Protein AF-A0A5N6UJW1-F1 (afdb_monomer)

Sequence (248 aa):
MRRRPVVTPRVLNNLAQAPDLLSFIEALPYCGYSFTNGPWRHALVAFGTDPRQGPEYRMYQTYEFPYTYDPIIAEPSFTSLPTIDMSFLRVVRTNHGNNSHIFDGNLLFTDDNVWQYCDISDGQLHRIWYTTTVRHSFCPQNGFFYNGTNAKLWEIMADKVMTIRDGEEPAADDYECLLGIPDNYKCGSRGKDRKRYGQGFGQTYTRKQAFMRSLILKKGKIPMKYIYPPFLIEILVNHSIVPDPFLK

Foldseek 3Di:
DVVQQKAALLLVCLVVVDPDPVVSVVCLLVAAFAWCDFFRHRIGGGPPDDLQQFCVSQQQGKDFDPDQPPPPPPPPPPPDDDDPPPLLCQQEDQDSHSLQQAAQLQHHYNPGRMHGNNSDNHPLLCLLSVDPPWAGHQDRHNGTWAQLSCLLNVLVVVVSSVCSNVSHHDDPVLNQQSSQQDRHDDPPDPDDPPDRGSDDPPDDHDPSSVVSNVSSNVSNPDRSPPPDDDIDTDSPDPPPVPPDPPDD

Structure (mmCIF, N/CA/C/O backbone):
data_AF-A0A5N6UJW1-F1
#
_entry.id   AF-A0A5N6UJW1-F1
#
loop_
_atom_site.group_PDB
_atom_site.id
_atom_site.type_symbol
_atom_site.label_atom_id
_atom_site.label_alt_id
_atom_site.label_comp_id
_atom_site.label_asym_id
_atom_site.label_entity_id
_atom_site.label_seq_id
_atom_site.pdbx_PDB_ins_code
_atom_site.Cartn_x
_atom_site.Cartn_y
_atom_site.Cartn_z
_atom_site.occupancy
_atom_site.B_iso_or_equiv
_atom_site.auth_seq_id
_atom_site.auth_comp_id
_atom_site.auth_asym_id
_atom_site.auth_atom_id
_atom_site.pdbx_PDB_model_num
ATOM 1 N N . MET A 1 1 ? 9.584 -8.933 -15.763 1.00 83.25 1 MET A N 1
ATOM 2 C CA . MET A 1 1 ? 8.537 -7.882 -15.750 1.00 83.25 1 MET A CA 1
ATOM 3 C C . MET A 1 1 ? 7.355 -8.098 -16.712 1.00 83.25 1 MET A C 1
ATOM 5 O O . MET A 1 1 ? 6.362 -7.408 -16.567 1.00 83.25 1 MET A O 1
ATOM 9 N N . ARG A 1 2 ? 7.355 -9.081 -17.637 1.00 85.50 2 ARG A N 1
ATOM 10 C CA . ARG A 1 2 ? 6.193 -9.310 -18.537 1.00 85.50 2 ARG A CA 1
ATOM 11 C C . ARG A 1 2 ? 4.888 -9.715 -17.826 1.00 85.50 2 ARG A C 1
ATOM 13 O O . ARG A 1 2 ? 3.820 -9.307 -18.250 1.00 85.50 2 ARG A O 1
ATOM 20 N N . ARG A 1 3 ? 4.970 -10.520 -16.756 1.00 88.56 3 ARG A N 1
ATOM 21 C CA . ARG A 1 3 ? 3.796 -10.977 -15.976 1.00 88.56 3 ARG A CA 1
ATOM 22 C C . ARG A 1 3 ? 3.285 -9.939 -14.967 1.00 88.56 3 ARG A C 1
ATOM 24 O O . ARG A 1 3 ? 2.122 -9.972 -14.593 1.00 88.56 3 ARG A O 1
ATOM 31 N N . ARG A 1 4 ? 4.175 -9.059 -14.508 1.00 93.00 4 ARG A N 1
ATOM 32 C CA . ARG A 1 4 ? 3.926 -8.009 -13.517 1.00 93.00 4 ARG A CA 1
ATOM 33 C C . ARG A 1 4 ? 4.739 -6.783 -13.945 1.00 93.00 4 ARG A C 1
ATOM 35 O O . ARG A 1 4 ? 5.948 -6.765 -13.693 1.00 93.00 4 ARG A O 1
ATOM 42 N N . PRO A 1 5 ? 4.122 -5.832 -14.667 1.00 95.12 5 PRO A N 1
ATOM 43 C CA . PRO A 1 5 ? 4.840 -4.725 -15.293 1.00 95.12 5 PRO A CA 1
ATOM 44 C C . PRO A 1 5 ? 5.231 -3.627 -14.303 1.00 95.12 5 PRO A C 1
ATOM 46 O O . PRO A 1 5 ? 6.095 -2.821 -14.623 1.00 95.12 5 PRO A O 1
ATOM 49 N N . VAL A 1 6 ? 4.639 -3.609 -13.105 1.00 96.50 6 VAL A N 1
ATOM 50 C CA . VAL A 1 6 ? 5.001 -2.688 -12.024 1.00 96.50 6 VAL A CA 1
ATOM 51 C C . VAL A 1 6 ? 5.296 -3.488 -10.762 1.00 96.50 6 VAL A C 1
ATOM 53 O O . VAL A 1 6 ? 4.426 -4.186 -10.233 1.00 96.50 6 VAL A O 1
ATOM 56 N N . VAL A 1 7 ? 6.535 -3.426 -10.289 1.00 94.19 7 VAL A N 1
ATOM 57 C CA . VAL A 1 7 ? 7.035 -4.327 -9.245 1.00 94.19 7 VAL A CA 1
ATOM 58 C C . VAL A 1 7 ? 8.110 -3.653 -8.396 1.00 94.19 7 VAL A C 1
ATOM 60 O O . VAL A 1 7 ? 8.950 -2.935 -8.928 1.00 94.19 7 VAL A O 1
ATOM 63 N N . THR A 1 8 ? 8.103 -3.860 -7.081 1.00 91.81 8 THR A N 1
ATOM 64 C CA . THR A 1 8 ? 9.179 -3.359 -6.211 1.00 91.81 8 THR A CA 1
ATOM 65 C C . THR A 1 8 ? 10.454 -4.201 -6.357 1.00 91.81 8 THR A C 1
ATOM 67 O O . THR A 1 8 ? 10.374 -5.404 -6.638 1.00 91.81 8 THR A O 1
ATOM 70 N N . PRO A 1 9 ? 11.647 -3.616 -6.137 1.00 87.75 9 PRO A N 1
ATOM 71 C CA . PRO A 1 9 ? 12.908 -4.358 -6.146 1.00 87.75 9 PRO A CA 1
ATOM 72 C C . PRO A 1 9 ? 12.898 -5.572 -5.211 1.00 87.75 9 PRO A C 1
ATOM 74 O O . PRO A 1 9 ? 13.384 -6.631 -5.597 1.00 87.75 9 PRO A O 1
ATOM 77 N N . ARG A 1 10 ? 12.254 -5.469 -4.038 1.00 86.00 10 ARG A N 1
ATOM 78 C CA . ARG A 1 10 ? 12.086 -6.587 -3.094 1.00 86.00 10 ARG A CA 1
ATOM 79 C C . ARG A 1 10 ? 11.397 -7.798 -3.726 1.00 86.00 10 ARG A C 1
ATOM 81 O O . ARG A 1 10 ? 11.877 -8.921 -3.602 1.00 86.00 10 ARG A O 1
ATOM 88 N N . VAL A 1 11 ? 10.288 -7.586 -4.435 1.00 89.06 11 VAL A N 1
ATOM 89 C CA . VAL A 1 11 ? 9.562 -8.671 -5.117 1.00 89.06 11 VAL A CA 1
ATOM 90 C C . VAL A 1 11 ? 10.425 -9.275 -6.224 1.00 89.06 11 VAL A C 1
ATOM 92 O O . VAL A 1 11 ? 10.479 -10.492 -6.372 1.00 89.06 11 VAL A O 1
ATOM 95 N N . LEU A 1 12 ? 11.124 -8.440 -6.996 1.00 87.75 12 LEU A N 1
ATOM 96 C CA . LEU A 1 12 ? 12.028 -8.916 -8.042 1.00 87.75 12 LEU A CA 1
ATOM 97 C C . LEU A 1 12 ? 13.183 -9.748 -7.474 1.00 87.75 12 LEU A C 1
ATOM 99 O O . LEU A 1 12 ? 13.481 -10.791 -8.046 1.00 87.75 12 LEU A O 1
ATOM 103 N N . ASN A 1 13 ? 13.777 -9.340 -6.352 1.00 84.56 13 ASN A N 1
ATOM 104 C CA . ASN A 1 13 ? 14.848 -10.083 -5.693 1.00 84.56 13 ASN A CA 1
ATOM 105 C C . ASN A 1 13 ? 14.355 -11.458 -5.212 1.00 84.56 13 ASN A C 1
ATOM 107 O O . ASN A 1 13 ? 14.957 -12.483 -5.526 1.00 84.56 13 ASN A O 1
ATOM 111 N N . ASN A 1 14 ? 13.189 -11.485 -4.558 1.00 84.25 14 ASN A N 1
ATOM 112 C CA . ASN A 1 14 ? 12.536 -12.713 -4.099 1.00 84.25 14 ASN A CA 1
ATOM 113 C C . ASN A 1 14 ? 12.225 -13.695 -5.245 1.00 84.25 14 ASN A C 1
ATOM 115 O O . ASN A 1 14 ? 12.295 -14.910 -5.066 1.00 84.25 14 ASN A O 1
ATOM 119 N N . LEU A 1 15 ? 11.884 -13.181 -6.432 1.00 83.50 15 LEU A N 1
ATOM 120 C CA . LEU A 1 15 ? 11.595 -13.997 -7.615 1.00 83.50 15 LEU A CA 1
ATOM 121 C C . LEU A 1 15 ? 12.852 -14.436 -8.370 1.00 83.50 15 LEU A C 1
ATOM 123 O O . LEU A 1 15 ? 12.880 -15.544 -8.903 1.00 83.50 15 LEU A O 1
ATOM 127 N N . ALA A 1 16 ? 13.850 -13.560 -8.474 1.00 80.69 16 ALA A N 1
ATOM 128 C CA . ALA A 1 16 ? 15.075 -13.816 -9.222 1.00 80.69 16 ALA A CA 1
ATOM 129 C C . ALA A 1 16 ? 16.050 -14.713 -8.454 1.00 80.69 16 ALA A C 1
ATOM 131 O O . ALA A 1 16 ? 16.868 -15.365 -9.097 1.00 80.69 16 ALA A O 1
ATOM 132 N N . GLN A 1 17 ? 15.960 -14.738 -7.114 1.00 75.19 17 GLN A N 1
ATOM 133 C CA . GLN A 1 17 ? 16.935 -15.392 -6.231 1.00 75.19 17 GLN A CA 1
ATOM 134 C C . GLN A 1 17 ? 18.363 -15.019 -6.646 1.00 75.19 17 GLN A C 1
ATOM 136 O O . GLN A 1 17 ? 19.217 -15.880 -6.857 1.00 75.19 17 GLN A O 1
ATOM 141 N N . ALA A 1 18 ? 18.579 -13.717 -6.868 1.00 70.12 18 ALA A N 1
ATOM 142 C CA . ALA A 1 18 ? 19.838 -13.228 -7.397 1.00 70.12 18 ALA A CA 1
ATOM 143 C C . ALA A 1 18 ? 20.981 -13.605 -6.437 1.00 70.12 18 ALA A C 1
ATOM 145 O O . ALA A 1 18 ? 20.834 -13.440 -5.226 1.00 70.12 18 ALA A O 1
ATOM 146 N N . PRO A 1 19 ? 22.114 -14.111 -6.956 1.00 71.25 19 PRO A N 1
ATOM 147 C CA . PRO A 1 19 ? 23.223 -14.561 -6.118 1.00 71.25 19 PRO A CA 1
ATOM 148 C C . PRO A 1 19 ? 23.916 -13.400 -5.395 1.00 71.25 19 PRO A C 1
ATOM 150 O O . PRO A 1 19 ? 24.531 -13.610 -4.354 1.00 71.25 19 PRO A O 1
ATOM 153 N N . ASP A 1 20 ? 23.816 -12.190 -5.951 1.00 80.81 20 ASP A N 1
ATOM 154 C CA . ASP A 1 20 ? 24.417 -10.969 -5.430 1.00 80.81 20 ASP A CA 1
ATOM 155 C C . ASP A 1 20 ? 23.467 -9.772 -5.610 1.00 80.81 20 ASP A C 1
ATOM 157 O O . ASP A 1 20 ? 22.845 -9.595 -6.664 1.00 80.81 20 ASP A O 1
ATOM 161 N N . LEU A 1 21 ? 23.375 -8.944 -4.567 1.00 76.94 21 LEU A N 1
ATOM 162 C CA . LEU A 1 21 ? 22.492 -7.781 -4.516 1.00 76.94 21 LEU A CA 1
ATOM 163 C C . LEU A 1 21 ? 22.990 -6.640 -5.412 1.00 76.94 21 LEU A C 1
ATOM 165 O O . LEU A 1 21 ? 22.168 -5.955 -6.020 1.00 76.94 21 LEU A O 1
ATOM 169 N N . LEU A 1 22 ? 24.308 -6.434 -5.521 1.00 79.31 22 LEU A N 1
ATOM 170 C CA . LEU A 1 22 ? 24.868 -5.353 -6.343 1.00 79.31 22 LEU A CA 1
ATOM 171 C C . LEU A 1 22 ? 24.569 -5.593 -7.822 1.00 79.31 22 LEU A C 1
ATOM 173 O O . LEU A 1 22 ? 23.961 -4.747 -8.474 1.00 79.31 22 LEU A O 1
ATOM 177 N N . SER A 1 23 ? 24.883 -6.794 -8.306 1.00 82.31 23 SER A N 1
ATOM 178 C CA . SER A 1 23 ? 24.587 -7.228 -9.676 1.00 82.31 23 SER A CA 1
ATOM 179 C C . SER A 1 23 ? 23.092 -7.123 -10.000 1.00 82.31 23 SER A C 1
ATOM 181 O O . SER A 1 23 ? 22.701 -6.746 -11.106 1.00 82.31 23 SER A O 1
ATOM 183 N N . PHE A 1 24 ? 22.231 -7.435 -9.025 1.00 83.88 24 PHE A N 1
ATOM 184 C CA . PHE A 1 24 ? 20.786 -7.283 -9.164 1.00 83.88 24 PHE A CA 1
ATOM 185 C C . PHE A 1 24 ? 20.368 -5.815 -9.322 1.00 83.88 24 PHE A C 1
ATOM 187 O O . PHE A 1 24 ? 19.610 -5.500 -10.240 1.00 83.88 24 PHE A O 1
ATOM 194 N N . ILE A 1 25 ? 20.867 -4.918 -8.465 1.00 81.06 25 ILE A N 1
ATOM 195 C CA . ILE A 1 25 ? 20.554 -3.482 -8.518 1.00 81.06 25 ILE A CA 1
ATOM 196 C C . ILE A 1 25 ? 21.054 -2.865 -9.830 1.00 81.06 25 ILE A C 1
ATOM 198 O O . ILE A 1 25 ? 20.308 -2.119 -10.465 1.00 81.06 25 ILE A O 1
ATOM 202 N N . GLU A 1 26 ? 22.259 -3.221 -10.282 1.00 85.06 26 GLU A N 1
ATOM 203 C CA . GLU A 1 26 ? 22.831 -2.759 -11.556 1.00 85.06 26 GLU A CA 1
ATOM 204 C C . GLU A 1 26 ? 21.987 -3.162 -12.774 1.00 85.06 26 GLU A C 1
ATOM 206 O O . GLU A 1 26 ? 21.971 -2.451 -13.780 1.00 85.06 26 GLU A O 1
ATOM 211 N N . ALA A 1 27 ? 21.244 -4.270 -12.688 1.00 87.56 27 ALA A N 1
ATOM 212 C CA . ALA A 1 27 ? 20.370 -4.740 -13.758 1.00 87.56 27 ALA A CA 1
ATOM 213 C C . ALA A 1 27 ? 19.013 -4.008 -13.824 1.00 87.56 27 ALA A C 1
ATOM 215 O O . ALA A 1 27 ? 18.373 -3.999 -14.883 1.00 87.56 27 ALA A O 1
ATOM 216 N N . LEU A 1 28 ? 18.546 -3.392 -12.728 1.00 87.06 28 LEU A N 1
ATOM 217 C CA . LEU A 1 28 ? 17.211 -2.771 -12.660 1.00 87.06 28 LEU A CA 1
ATOM 218 C C . LEU A 1 28 ? 16.990 -1.656 -13.702 1.00 87.06 28 LEU A C 1
ATOM 220 O O . LEU A 1 28 ? 15.935 -1.683 -14.345 1.00 87.06 28 LEU A O 1
ATOM 224 N N . PRO A 1 29 ? 17.942 -0.727 -13.947 1.00 88.75 29 PRO A N 1
ATOM 225 C CA . PRO A 1 29 ? 17.783 0.330 -14.952 1.00 88.75 29 PRO A CA 1
ATOM 226 C C . PRO A 1 29 ? 17.574 -0.189 -16.380 1.00 88.75 29 PRO A C 1
ATOM 228 O O . PRO A 1 29 ? 16.918 0.460 -17.189 1.00 88.75 29 PRO A O 1
ATOM 231 N N . TYR A 1 30 ? 18.080 -1.384 -16.699 1.00 90.38 30 TYR A N 1
ATOM 232 C CA . TYR A 1 30 ? 17.879 -2.008 -18.011 1.00 90.38 30 TYR A CA 1
ATOM 233 C C . TYR A 1 30 ? 16.481 -2.617 -18.175 1.00 90.38 30 TYR A C 1
ATOM 235 O O . TYR A 1 30 ? 16.065 -2.942 -19.288 1.00 90.38 30 TYR A O 1
ATOM 243 N N . CYS A 1 31 ? 15.743 -2.783 -17.078 1.00 88.69 31 CYS A N 1
ATOM 244 C CA . CYS A 1 31 ? 14.436 -3.427 -17.069 1.00 88.69 31 CYS A CA 1
ATOM 245 C C . CYS A 1 31 ? 13.269 -2.427 -17.063 1.00 88.69 31 CYS A C 1
ATOM 247 O O . CYS A 1 31 ? 12.148 -2.801 -17.426 1.00 88.69 31 CYS A O 1
ATOM 249 N N . GLY A 1 32 ? 13.501 -1.175 -16.662 1.00 91.50 32 GLY A N 1
ATOM 250 C CA . GLY A 1 32 ? 12.433 -0.198 -16.507 1.00 91.50 32 GLY A CA 1
ATOM 251 C C . GLY A 1 32 ? 12.870 1.143 -15.928 1.00 91.50 32 GLY A C 1
ATOM 252 O O . GLY A 1 32 ? 14.051 1.460 -15.840 1.00 91.50 32 GLY A O 1
ATOM 253 N N . TYR A 1 33 ? 11.883 1.926 -15.509 1.00 90.81 33 TYR A N 1
ATOM 254 C CA . TYR A 1 33 ? 12.053 3.229 -14.867 1.00 90.81 33 TYR A CA 1
ATOM 255 C C . TYR A 1 33 ? 11.273 3.284 -13.547 1.00 90.81 33 TYR A C 1
ATOM 257 O O . TYR A 1 33 ? 10.428 2.429 -13.289 1.00 90.81 33 TYR A O 1
ATOM 265 N N . SER A 1 34 ? 11.525 4.279 -12.700 1.00 89.19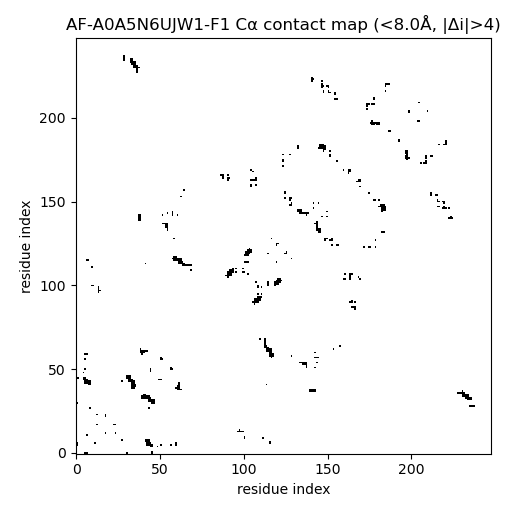 34 SER A N 1
ATOM 266 C CA . SER A 1 34 ? 10.806 4.458 -11.433 1.00 89.19 34 SER A CA 1
ATOM 267 C C . SER A 1 34 ? 10.268 5.883 -11.296 1.00 89.19 34 SER A C 1
ATOM 269 O O . SER A 1 34 ? 10.699 6.817 -11.972 1.00 89.19 34 SER A O 1
ATOM 271 N N . PHE A 1 35 ? 9.266 6.055 -10.434 1.00 85.50 35 PHE A N 1
ATOM 272 C CA . PHE A 1 35 ? 8.775 7.378 -10.060 1.00 85.50 35 PHE A CA 1
ATOM 273 C C . PHE A 1 35 ? 9.440 7.828 -8.757 1.00 85.50 35 PHE A C 1
ATOM 275 O O . PHE A 1 35 ? 9.454 7.074 -7.784 1.00 85.50 35 PHE A O 1
ATOM 282 N N . THR A 1 36 ? 9.908 9.078 -8.705 1.00 81.69 36 THR A N 1
ATOM 283 C CA . THR A 1 36 ? 10.441 9.670 -7.460 1.00 81.69 36 THR A CA 1
ATOM 284 C C . THR A 1 36 ? 9.355 9.840 -6.398 1.00 81.69 36 THR A C 1
ATOM 286 O O . THR A 1 36 ? 9.598 9.635 -5.211 1.00 81.69 36 THR A O 1
ATOM 289 N N . ASN A 1 37 ? 8.142 10.183 -6.840 1.00 82.50 37 ASN A N 1
ATOM 290 C CA . ASN A 1 37 ? 6.993 10.505 -6.007 1.00 82.50 37 ASN A CA 1
ATOM 291 C C . ASN A 1 37 ? 5.704 9.925 -6.594 1.00 82.50 37 ASN A C 1
ATOM 293 O O . ASN A 1 37 ? 5.583 9.696 -7.800 1.00 82.50 37 ASN A O 1
ATOM 297 N N . GLY A 1 38 ? 4.699 9.781 -5.731 1.00 88.50 38 GLY A N 1
ATOM 298 C CA . GLY A 1 38 ? 3.347 9.405 -6.122 1.00 88.50 38 GLY A CA 1
ATOM 299 C C . GLY A 1 38 ? 2.987 7.947 -5.848 1.00 88.50 38 GLY A C 1
ATOM 300 O O . GLY A 1 38 ? 3.667 7.272 -5.080 1.00 88.50 38 GLY A O 1
ATOM 301 N N . PRO A 1 39 ? 1.904 7.447 -6.469 1.00 92.56 39 PRO A N 1
ATOM 302 C CA . PRO A 1 39 ? 1.255 6.207 -6.045 1.00 92.56 39 PRO A CA 1
ATOM 303 C C . PRO A 1 39 ? 2.030 4.931 -6.376 1.00 92.56 39 PRO A C 1
ATOM 305 O O . PRO A 1 39 ? 1.666 3.876 -5.880 1.00 92.56 39 PRO A O 1
ATOM 308 N N . TRP A 1 40 ? 3.057 5.014 -7.223 1.00 93.19 40 TRP A N 1
ATOM 309 C CA . TRP A 1 40 ? 3.958 3.907 -7.567 1.00 93.19 40 TRP A CA 1
ATOM 310 C C . TRP A 1 40 ? 5.415 4.240 -7.217 1.00 93.19 40 TRP A C 1
ATOM 312 O O . TRP A 1 40 ? 6.341 3.726 -7.843 1.00 93.19 40 TRP A O 1
ATOM 322 N N . ARG A 1 41 ? 5.633 5.130 -6.238 1.00 87.94 41 ARG A N 1
ATOM 323 C CA . ARG A 1 41 ? 6.968 5.395 -5.683 1.00 87.94 41 ARG A CA 1
ATOM 324 C C . ARG A 1 41 ? 7.598 4.080 -5.221 1.00 87.94 41 ARG A C 1
ATOM 326 O O . ARG A 1 41 ? 6.877 3.220 -4.723 1.00 87.94 41 ARG A O 1
ATOM 333 N N . HIS A 1 42 ? 8.913 3.931 -5.380 1.00 87.31 42 HIS A N 1
ATOM 334 C CA . HIS A 1 42 ? 9.680 2.719 -5.029 1.00 87.31 42 HIS A CA 1
ATOM 335 C C . HIS A 1 42 ? 9.405 1.482 -5.900 1.00 87.31 42 HIS A C 1
ATOM 337 O O . HIS A 1 42 ? 10.044 0.448 -5.712 1.00 87.31 42 HIS A O 1
ATOM 343 N N . ALA A 1 43 ? 8.485 1.556 -6.866 1.00 92.44 43 ALA A N 1
ATOM 344 C CA . ALA A 1 43 ? 8.266 0.485 -7.831 1.00 92.44 43 ALA A CA 1
ATOM 345 C C . ALA A 1 43 ? 9.048 0.736 -9.129 1.00 92.44 43 ALA A C 1
ATOM 347 O O . ALA A 1 43 ? 9.130 1.862 -9.623 1.00 92.44 43 ALA A O 1
ATOM 348 N N . LEU A 1 44 ? 9.572 -0.344 -9.704 1.00 93.94 44 LEU A N 1
ATOM 349 C CA . LEU A 1 44 ? 10.106 -0.386 -11.056 1.00 93.94 44 LEU A CA 1
ATOM 350 C C . LEU A 1 44 ? 8.961 -0.658 -12.039 1.00 93.94 44 LEU A C 1
ATOM 352 O O . LEU A 1 44 ? 8.210 -1.627 -11.894 1.00 93.94 44 LEU A O 1
ATOM 356 N N . VAL A 1 45 ? 8.840 0.194 -13.048 1.00 95.62 45 VAL A N 1
ATOM 357 C CA . VAL A 1 45 ? 7.849 0.138 -14.124 1.00 95.62 45 VAL A CA 1
ATOM 358 C C . VAL A 1 45 ? 8.538 -0.289 -15.410 1.00 95.62 45 VAL A C 1
ATOM 360 O O . VAL A 1 45 ? 9.524 0.314 -15.822 1.00 95.62 45 VAL A O 1
ATOM 363 N N . ALA A 1 46 ? 8.021 -1.330 -16.059 1.00 96.00 46 ALA A N 1
ATOM 364 C CA . ALA A 1 46 ? 8.584 -1.847 -17.298 1.00 96.00 46 ALA A CA 1
ATOM 365 C C . ALA A 1 46 ? 8.525 -0.788 -18.405 1.00 96.00 46 ALA A C 1
ATOM 367 O O . ALA A 1 46 ? 7.524 -0.080 -18.546 1.00 96.00 46 ALA A O 1
ATOM 368 N N . PHE A 1 47 ? 9.558 -0.726 -19.246 1.00 94.81 47 PHE A N 1
ATOM 369 C CA . PHE A 1 47 ? 9.538 0.154 -20.413 1.00 94.81 47 PHE A CA 1
ATOM 370 C C . PHE A 1 47 ? 8.307 -0.095 -21.297 1.00 94.81 47 PHE A C 1
ATOM 372 O O . PHE A 1 47 ? 7.881 -1.233 -21.501 1.00 94.81 47 PHE A O 1
ATOM 379 N N . GLY A 1 48 ? 7.722 0.994 -21.803 1.00 94.31 48 GLY A N 1
ATOM 380 C CA . GLY A 1 48 ? 6.496 0.963 -22.606 1.00 94.31 48 GLY A CA 1
ATOM 381 C C . GLY A 1 48 ? 5.196 0.820 -21.804 1.00 94.31 48 GLY A C 1
ATOM 382 O O . GLY A 1 48 ? 4.126 0.888 -22.398 1.00 94.31 48 GLY A O 1
ATOM 383 N N . THR A 1 49 ? 5.257 0.656 -20.478 1.00 95.62 49 THR A N 1
ATOM 384 C CA . THR A 1 49 ? 4.073 0.680 -19.603 1.00 95.62 49 THR A CA 1
ATOM 385 C C . THR A 1 49 ? 3.960 2.037 -18.923 1.00 95.62 49 THR A C 1
ATOM 387 O O . THR A 1 49 ? 4.924 2.474 -18.312 1.00 95.62 49 THR A O 1
ATOM 390 N N . ASP A 1 50 ? 2.785 2.672 -18.951 1.00 95.12 50 ASP A N 1
ATOM 391 C CA . ASP A 1 50 ? 2.482 3.828 -18.098 1.00 95.12 50 ASP A C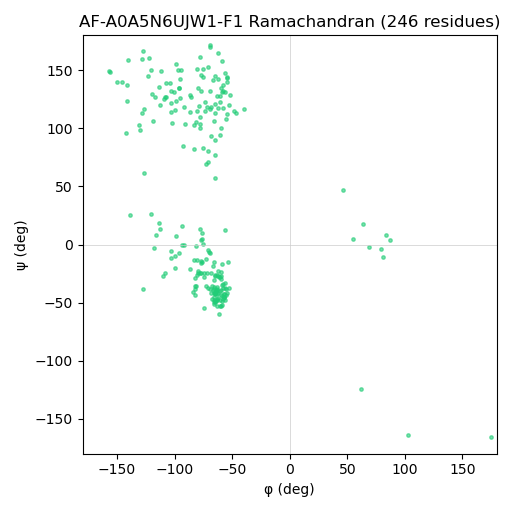A 1
ATOM 392 C C . ASP A 1 50 ? 1.290 3.499 -17.182 1.00 95.12 50 ASP A C 1
ATOM 394 O O . ASP A 1 50 ? 0.146 3.474 -17.647 1.00 95.12 50 ASP A O 1
ATOM 398 N N . PRO A 1 51 ? 1.514 3.274 -15.873 1.00 95.50 51 PRO A N 1
ATOM 399 C CA . PRO A 1 51 ? 0.456 2.850 -14.965 1.00 95.50 51 PRO A CA 1
ATOM 400 C C . PRO A 1 51 ? -0.593 3.936 -14.702 1.00 95.50 51 PRO A C 1
ATOM 402 O O . PRO A 1 51 ? -1.612 3.653 -14.085 1.00 95.50 51 PRO A O 1
ATOM 405 N N . ARG A 1 52 ? -0.386 5.175 -15.171 1.00 94.94 52 ARG A N 1
ATOM 406 C CA . ARG A 1 52 ? -1.357 6.277 -15.059 1.00 94.94 52 ARG A CA 1
ATOM 407 C C . ARG A 1 52 ? -2.449 6.220 -16.125 1.00 94.94 52 ARG A C 1
ATOM 409 O O . ARG A 1 52 ? -3.425 6.956 -16.005 1.00 94.94 52 ARG A O 1
ATOM 416 N N . GLN A 1 53 ? -2.284 5.400 -17.165 1.00 93.81 53 GLN A N 1
ATOM 417 C CA . GLN A 1 53 ? -3.220 5.344 -18.291 1.00 93.81 53 GLN A CA 1
ATOM 418 C C . GLN A 1 53 ? -4.530 4.629 -17.955 1.00 93.81 53 GLN A C 1
ATOM 420 O O . GLN A 1 53 ? -5.549 4.935 -18.571 1.00 93.81 53 GLN A O 1
ATOM 425 N N . GLY A 1 54 ? -4.531 3.731 -16.966 1.00 92.44 54 GLY A N 1
ATOM 426 C CA . GLY A 1 54 ? -5.711 2.930 -16.668 1.00 92.44 54 GLY A CA 1
ATOM 427 C C . GLY A 1 54 ? -5.787 2.404 -15.229 1.00 92.44 54 GLY A C 1
ATOM 428 O O . GLY A 1 54 ? -4.758 2.143 -14.593 1.00 92.44 54 GLY A O 1
ATOM 429 N N . PRO A 1 55 ? -7.010 2.249 -14.683 1.00 95.19 55 PRO A N 1
ATOM 430 C CA . PRO A 1 55 ? -7.244 1.820 -13.306 1.00 95.19 55 PRO A CA 1
ATOM 431 C C . PRO A 1 55 ? -6.902 0.347 -13.043 1.00 95.19 55 PRO A C 1
ATOM 433 O O . PRO A 1 55 ? -7.001 -0.095 -11.898 1.00 95.19 55 PRO A O 1
ATOM 436 N N . GLU A 1 56 ? -6.530 -0.433 -14.054 1.00 93.75 56 GLU A N 1
ATOM 437 C CA . GLU A 1 56 ? -6.037 -1.807 -13.929 1.00 93.75 56 GLU A CA 1
ATOM 438 C C . GLU A 1 56 ? -4.694 -1.882 -13.190 1.00 93.75 56 GLU A C 1
ATOM 440 O O . GLU A 1 56 ? -4.456 -2.822 -12.435 1.00 93.75 56 GLU A O 1
ATOM 445 N N . TYR A 1 57 ? -3.853 -0.847 -13.296 1.00 95.25 57 TYR A N 1
ATOM 446 C CA . TYR A 1 57 ? -2.558 -0.789 -12.607 1.00 95.25 57 TYR A CA 1
ATOM 447 C C . TYR A 1 57 ? -2.660 -0.348 -11.141 1.00 95.25 57 TYR A C 1
ATOM 449 O O . TYR A 1 57 ? -1.648 -0.306 -10.433 1.00 95.25 57 TYR A O 1
ATOM 457 N N . ARG A 1 58 ? -3.871 -0.046 -10.647 1.00 95.31 58 ARG A N 1
ATOM 458 C CA . ARG A 1 58 ? -4.103 0.399 -9.261 1.00 95.31 58 ARG A CA 1
ATOM 459 C C . ARG A 1 58 ? -3.604 -0.602 -8.224 1.00 95.31 58 ARG A C 1
ATOM 461 O O . ARG A 1 58 ? -3.112 -0.204 -7.178 1.00 95.31 58 ARG A O 1
ATOM 468 N N . MET A 1 59 ? -3.696 -1.897 -8.529 1.00 95.69 59 MET A N 1
ATOM 469 C CA . MET A 1 59 ? -3.264 -2.969 -7.627 1.00 95.69 59 MET A CA 1
ATOM 470 C C . MET A 1 59 ? -1.747 -2.986 -7.416 1.00 95.69 59 MET A C 1
ATOM 472 O O . MET A 1 59 ? -1.267 -3.537 -6.434 1.00 95.69 59 MET A O 1
ATOM 476 N N . TYR A 1 60 ? -0.987 -2.350 -8.307 1.00 96.44 60 TYR A N 1
ATOM 477 C CA . TYR A 1 60 ? 0.458 -2.220 -8.166 1.00 96.44 60 TYR A CA 1
ATOM 478 C C . TYR A 1 60 ? 0.887 -0.948 -7.441 1.00 96.44 60 TYR A C 1
ATOM 480 O O . TYR A 1 60 ? 2.091 -0.733 -7.294 1.00 96.44 60 TYR A O 1
ATOM 488 N N . GLN A 1 61 ? -0.056 -0.099 -7.016 1.00 95.25 61 GLN A N 1
ATOM 489 C CA . GLN A 1 61 ? 0.277 1.060 -6.196 1.00 95.25 61 GLN A CA 1
ATOM 490 C C . GLN A 1 61 ? 1.018 0.619 -4.934 1.00 95.25 61 GLN A C 1
ATOM 492 O O . GLN A 1 61 ? 0.783 -0.473 -4.411 1.00 95.25 61 GLN A O 1
ATOM 497 N N . THR A 1 62 ? 1.924 1.469 -4.473 1.00 93.00 62 THR A N 1
ATOM 498 C CA . THR A 1 62 ? 2.757 1.228 -3.306 1.00 93.00 62 THR A CA 1
ATOM 499 C C . THR A 1 62 ? 2.174 1.885 -2.064 1.00 93.00 62 THR A C 1
ATOM 501 O O . THR A 1 62 ? 1.465 2.894 -2.102 1.00 93.00 62 THR A O 1
ATOM 504 N N . TYR A 1 63 ? 2.466 1.250 -0.944 1.00 88.56 63 TYR A N 1
ATOM 505 C CA . TYR A 1 63 ? 2.125 1.643 0.400 1.00 88.56 63 TYR A CA 1
ATOM 506 C C . TYR A 1 63 ? 3.417 1.624 1.213 1.00 88.56 63 TYR A C 1
ATOM 508 O O . TYR A 1 63 ? 4.002 0.564 1.406 1.00 88.56 63 TYR A O 1
ATOM 516 N N . GLU A 1 64 ? 3.872 2.788 1.661 1.00 86.00 64 GLU A N 1
ATOM 517 C CA . GLU A 1 64 ? 5.101 2.940 2.443 1.00 86.00 64 GLU A CA 1
ATOM 518 C C . GLU A 1 64 ? 4.749 3.277 3.885 1.00 86.00 64 GLU A C 1
ATOM 520 O O . GLU A 1 64 ? 4.030 4.243 4.145 1.00 86.00 64 GLU A O 1
ATOM 525 N N . PHE A 1 65 ? 5.282 2.513 4.829 1.00 78.06 65 PHE A N 1
ATOM 526 C CA . PHE A 1 65 ? 5.208 2.859 6.237 1.00 78.06 65 PHE A CA 1
ATOM 527 C C . PHE A 1 65 ? 6.221 3.953 6.588 1.00 78.06 65 PHE A C 1
ATOM 529 O O . PHE A 1 65 ? 7.397 3.817 6.274 1.00 78.06 65 PHE A O 1
ATOM 536 N N . PRO A 1 66 ? 5.823 5.015 7.308 1.00 65.19 66 PRO A N 1
ATOM 537 C CA . PRO A 1 66 ? 6.721 6.116 7.654 1.00 65.19 66 PRO A CA 1
ATOM 538 C C . PRO A 1 66 ? 7.692 5.763 8.792 1.00 65.19 66 PRO A C 1
ATOM 540 O O . PRO A 1 66 ? 8.408 6.637 9.273 1.00 65.19 66 PRO A O 1
ATOM 543 N N . TYR A 1 67 ? 7.682 4.516 9.262 1.00 66.38 67 TYR A N 1
ATOM 544 C CA . TYR A 1 67 ? 8.528 4.046 10.345 1.00 66.38 67 TYR A CA 1
ATOM 545 C C . TYR A 1 67 ? 9.585 3.114 9.769 1.00 66.38 67 TYR A C 1
ATOM 547 O O . TYR A 1 67 ? 9.254 2.129 9.110 1.00 66.38 67 TYR A O 1
ATOM 555 N N . THR A 1 68 ? 10.849 3.418 10.043 1.00 57.88 68 THR A N 1
ATOM 556 C CA . THR A 1 68 ? 11.911 2.421 9.959 1.00 57.88 68 THR A CA 1
ATOM 557 C C . THR A 1 68 ? 11.702 1.482 11.136 1.00 57.88 68 THR A C 1
ATOM 559 O O . THR A 1 68 ? 11.689 1.917 12.291 1.00 57.88 68 THR A O 1
ATOM 562 N N . TYR A 1 69 ? 11.451 0.208 10.852 1.00 58.41 69 TYR A N 1
ATOM 563 C CA . TYR A 1 69 ? 11.437 -0.810 11.890 1.00 58.41 69 TYR A CA 1
ATOM 564 C C . TYR A 1 69 ? 12.888 -1.086 12.258 1.00 58.41 69 TYR A C 1
ATOM 566 O O . TYR A 1 69 ? 13.481 -2.029 11.754 1.00 58.41 69 TYR A O 1
ATOM 574 N N . ASP A 1 70 ? 13.455 -0.254 13.125 1.00 50.41 70 ASP A N 1
ATOM 575 C CA . ASP A 1 70 ? 14.572 -0.694 13.945 1.00 50.41 70 ASP A CA 1
ATOM 576 C C . ASP A 1 70 ? 13.923 -1.520 15.056 1.00 50.41 70 ASP A C 1
ATOM 578 O O . ASP A 1 70 ? 13.290 -0.951 15.962 1.00 50.41 70 ASP A O 1
ATOM 582 N N . PRO A 1 71 ? 13.934 -2.864 14.977 1.00 48.00 71 PRO A N 1
ATOM 583 C CA . PRO A 1 71 ? 13.541 -3.636 16.136 1.00 48.00 71 PRO A CA 1
ATOM 584 C C . PRO A 1 71 ? 14.462 -3.175 17.272 1.00 48.00 71 PRO A C 1
ATOM 586 O O . PRO A 1 71 ? 15.673 -3.067 17.085 1.00 48.00 71 PRO A O 1
ATOM 589 N N . ILE A 1 72 ? 13.900 -2.854 18.442 1.00 46.91 72 ILE A N 1
ATOM 590 C CA . ILE A 1 72 ? 14.705 -2.635 19.649 1.00 46.91 72 ILE A CA 1
ATOM 591 C C . ILE A 1 72 ? 15.210 -4.024 20.052 1.00 46.91 72 ILE A C 1
ATOM 593 O O . ILE A 1 72 ? 14.701 -4.652 20.974 1.00 46.91 72 ILE A O 1
ATOM 597 N N . ILE A 1 73 ? 16.141 -4.567 19.272 1.00 46.28 73 ILE A N 1
ATOM 598 C CA . ILE A 1 73 ? 16.880 -5.764 19.618 1.00 46.28 73 ILE A CA 1
ATOM 599 C C . ILE A 1 73 ? 17.912 -5.246 20.598 1.00 46.28 73 ILE A C 1
ATOM 601 O O . ILE A 1 73 ? 18.868 -4.574 20.216 1.00 46.28 73 ILE A O 1
ATOM 605 N N . ALA A 1 74 ? 17.692 -5.506 21.883 1.00 38.34 74 ALA A N 1
ATOM 606 C CA . ALA A 1 74 ? 18.817 -5.536 22.793 1.00 38.34 74 ALA A CA 1
ATOM 607 C C . ALA A 1 74 ? 19.807 -6.546 22.197 1.00 38.34 74 ALA A C 1
ATOM 609 O O . ALA A 1 74 ? 19.465 -7.724 22.085 1.00 38.34 74 ALA A O 1
ATOM 610 N N . GLU A 1 75 ? 20.967 -6.065 21.736 1.00 39.59 75 GLU A N 1
ATOM 611 C CA . GLU A 1 75 ? 22.093 -6.897 21.306 1.00 39.59 75 GLU A CA 1
ATOM 612 C C . GLU A 1 75 ? 22.208 -8.069 22.289 1.00 39.59 75 GLU A C 1
ATOM 614 O O . GLU A 1 75 ? 22.382 -7.827 23.493 1.00 39.59 75 GLU A O 1
ATOM 619 N N . PRO A 1 76 ? 22.021 -9.325 21.846 1.00 39.41 76 PRO A N 1
ATOM 620 C CA . PRO A 1 76 ? 22.059 -10.446 22.758 1.00 39.41 76 PRO A CA 1
ATOM 621 C C . PRO A 1 76 ? 23.486 -10.535 23.287 1.00 39.41 76 PRO A C 1
ATOM 623 O O . PRO A 1 76 ? 24.406 -10.947 22.583 1.00 39.41 76 PRO A O 1
ATOM 626 N N . SER A 1 77 ? 23.688 -10.142 24.546 1.00 34.78 77 SER A N 1
ATOM 627 C CA . SER A 1 77 ? 24.921 -10.456 25.253 1.00 34.78 77 SER A CA 1
ATOM 628 C C . SER A 1 77 ? 25.130 -11.965 25.132 1.00 34.78 77 SER A C 1
ATOM 630 O O . SER A 1 77 ? 24.265 -12.732 25.567 1.00 34.78 77 SER A O 1
ATOM 632 N N . PHE A 1 78 ? 26.253 -12.376 24.534 1.00 43.84 78 PHE A N 1
ATOM 633 C CA . PHE A 1 78 ? 26.646 -13.755 24.190 1.00 43.84 78 PHE A CA 1
ATOM 634 C C . PHE A 1 78 ? 26.679 -14.762 25.365 1.00 43.84 78 PHE A C 1
ATOM 636 O O . PHE A 1 78 ? 27.199 -15.866 25.238 1.00 43.84 78 PHE A O 1
ATOM 643 N N . THR A 1 79 ? 26.129 -14.407 26.520 1.00 40.44 79 THR A N 1
ATOM 644 C CA . THR A 1 79 ? 26.137 -15.169 27.768 1.00 40.44 79 THR A CA 1
ATOM 645 C C . THR A 1 79 ? 24.751 -15.615 28.241 1.00 40.44 79 THR A C 1
ATOM 647 O O . THR A 1 79 ? 24.652 -16.171 29.331 1.00 40.44 79 THR A O 1
ATOM 650 N N . SER A 1 80 ? 23.678 -15.452 27.453 1.00 33.78 80 SER A N 1
ATOM 651 C CA . SER A 1 80 ? 22.358 -15.979 27.846 1.00 33.78 80 SER A CA 1
ATOM 652 C C . SER A 1 80 ? 21.542 -16.562 26.683 1.00 33.78 80 SER A C 1
ATOM 654 O O . SER A 1 80 ? 21.244 -15.892 25.702 1.00 33.78 80 SER A O 1
ATOM 656 N N . LEU A 1 81 ? 21.156 -17.832 26.823 1.00 37.38 81 LEU A N 1
ATOM 657 C CA . LEU A 1 81 ? 20.130 -18.540 26.045 1.00 37.38 81 LEU A CA 1
ATOM 658 C C . LEU A 1 81 ? 19.049 -19.018 27.035 1.00 37.38 81 LEU A C 1
ATOM 660 O O . LEU A 1 81 ? 19.423 -19.417 28.139 1.00 37.38 81 LEU A O 1
ATOM 664 N N . PRO A 1 82 ? 17.761 -19.153 26.660 1.00 45.16 82 PRO A N 1
ATOM 665 C CA . PRO A 1 82 ? 16.981 -18.439 25.652 1.00 45.16 82 PRO A CA 1
ATOM 666 C C . PRO A 1 82 ? 15.638 -17.972 26.266 1.00 45.16 82 PRO A C 1
ATOM 668 O O . PRO A 1 82 ? 14.706 -18.757 26.418 1.00 45.16 82 PRO A O 1
ATOM 671 N N . THR A 1 83 ? 15.513 -16.690 26.606 1.00 41.50 83 THR A N 1
ATOM 672 C CA . THR A 1 83 ? 14.212 -16.105 27.011 1.00 41.50 83 THR A CA 1
ATOM 673 C C . THR A 1 83 ? 14.001 -14.718 26.410 1.00 41.50 83 THR A C 1
ATOM 675 O O . THR A 1 83 ? 13.274 -13.897 26.954 1.00 41.50 83 THR A O 1
ATOM 678 N N . ILE A 1 84 ? 14.641 -14.435 25.273 1.00 43.72 84 ILE A N 1
ATOM 679 C CA . ILE A 1 84 ? 14.113 -13.411 24.370 1.00 43.72 84 ILE A CA 1
ATOM 680 C C . ILE A 1 84 ? 12.904 -14.075 23.721 1.00 43.72 84 ILE A C 1
ATOM 682 O O . ILE A 1 84 ? 13.049 -15.122 23.090 1.00 43.72 84 ILE A O 1
ATOM 686 N N . ASP A 1 85 ? 11.722 -13.539 24.008 1.00 42.28 85 ASP A N 1
ATOM 687 C CA . ASP A 1 85 ? 10.433 -14.153 23.717 1.00 42.28 85 ASP A CA 1
ATOM 688 C C . ASP A 1 85 ? 10.374 -14.695 22.277 1.00 42.28 85 ASP A C 1
ATOM 690 O O . ASP A 1 85 ? 10.418 -13.955 21.292 1.00 42.28 85 ASP A O 1
ATOM 694 N N . MET A 1 86 ? 10.300 -16.023 22.159 1.00 40.50 86 MET A N 1
ATOM 695 C CA . MET A 1 86 ? 10.200 -16.734 20.883 1.00 40.50 86 MET A CA 1
ATOM 696 C C . MET A 1 86 ? 8.960 -16.305 20.082 1.00 40.50 86 MET A C 1
ATOM 698 O O . MET A 1 86 ? 8.906 -16.573 18.882 1.00 40.50 86 MET A O 1
ATOM 702 N N . SER A 1 87 ? 7.975 -15.655 20.714 1.00 41.12 87 SER A N 1
ATOM 703 C CA . SER A 1 87 ? 6.826 -15.046 20.040 1.00 41.12 87 SER A CA 1
ATOM 704 C C . SER A 1 87 ? 7.252 -13.870 19.142 1.00 41.12 87 SER A C 1
ATOM 706 O O . SER A 1 87 ? 6.937 -13.867 17.953 1.00 41.12 87 SER A O 1
ATOM 708 N N . PHE A 1 88 ? 8.086 -12.952 19.642 1.00 38.91 88 PHE A N 1
ATOM 709 C CA . PHE A 1 88 ? 8.538 -11.756 18.924 1.00 38.91 88 PHE A CA 1
ATOM 710 C C . PHE A 1 88 ? 9.394 -12.113 17.698 1.00 38.91 88 PHE A C 1
ATOM 712 O O . PHE A 1 88 ? 9.187 -11.576 16.612 1.00 38.91 88 PHE A O 1
ATOM 719 N N . LEU A 1 89 ? 10.290 -13.101 17.827 1.00 44.12 89 LEU A N 1
ATOM 720 C CA . LEU A 1 89 ? 11.104 -13.613 16.709 1.00 44.12 89 LEU A CA 1
ATOM 721 C C . LEU A 1 89 ? 10.303 -14.447 15.691 1.00 44.12 89 LEU A C 1
ATOM 723 O O . LEU A 1 89 ? 10.712 -14.577 14.537 1.00 44.12 89 LEU A O 1
ATOM 727 N N . ARG A 1 90 ? 9.169 -15.045 16.089 1.00 45.97 90 ARG A N 1
ATOM 728 C CA . ARG A 1 90 ? 8.267 -15.728 15.140 1.00 45.97 90 ARG A CA 1
ATOM 729 C C . ARG A 1 90 ? 7.535 -14.733 14.251 1.00 45.97 90 ARG A C 1
ATOM 731 O O . ARG A 1 90 ? 7.311 -15.040 13.077 1.00 45.97 90 ARG A O 1
ATOM 738 N N . VAL A 1 91 ? 7.165 -13.599 14.839 1.00 50.62 91 VAL A N 1
ATOM 739 C CA . VAL A 1 91 ? 6.342 -12.561 14.229 1.00 50.62 91 VAL A CA 1
ATOM 740 C C . VAL A 1 91 ? 7.173 -11.605 13.375 1.00 50.62 91 VAL A C 1
ATOM 742 O O . VAL A 1 91 ? 6.758 -11.289 12.263 1.00 50.62 91 VAL A O 1
ATOM 745 N N . VAL A 1 92 ? 8.364 -11.219 13.843 1.00 55.06 92 VAL A N 1
ATOM 746 C CA . VAL A 1 92 ? 9.335 -10.397 13.112 1.00 55.06 92 VAL A CA 1
ATOM 747 C C . VAL A 1 92 ? 10.455 -11.279 12.568 1.00 55.06 92 VAL A C 1
ATOM 749 O O . VAL A 1 92 ? 11.340 -11.714 13.305 1.00 55.06 92 VAL A O 1
ATOM 752 N N . ARG A 1 93 ? 10.432 -11.553 11.261 1.00 57.12 93 ARG A N 1
ATOM 753 C CA . ARG A 1 93 ? 11.458 -12.375 10.603 1.00 57.12 93 ARG A CA 1
ATOM 754 C C . ARG A 1 93 ? 12.503 -11.509 9.910 1.00 57.12 93 ARG A C 1
ATOM 756 O O . ARG A 1 93 ? 12.182 -10.739 9.009 1.00 57.12 93 ARG A O 1
ATOM 763 N N . THR A 1 94 ? 13.762 -11.715 10.285 1.00 52.81 94 THR A N 1
ATOM 764 C CA . THR A 1 94 ? 14.939 -11.131 9.619 1.00 52.81 94 THR A CA 1
ATOM 765 C C . THR A 1 94 ? 15.426 -11.974 8.436 1.00 52.81 94 THR A C 1
ATOM 767 O O . THR A 1 94 ? 16.085 -11.454 7.543 1.00 52.81 94 THR A O 1
ATOM 770 N N . ASN A 1 95 ? 15.075 -13.266 8.388 1.00 52.94 95 ASN A N 1
ATOM 771 C CA . ASN A 1 95 ? 15.409 -14.141 7.265 1.00 52.94 95 ASN A CA 1
ATOM 772 C C . ASN A 1 95 ? 14.454 -13.899 6.084 1.00 52.94 95 ASN A C 1
ATOM 774 O O . ASN A 1 95 ? 13.245 -14.128 6.197 1.00 52.94 95 ASN A O 1
ATOM 778 N N . HIS A 1 96 ? 15.017 -13.479 4.949 1.00 57.25 96 HIS A N 1
ATOM 779 C CA . HIS A 1 96 ? 14.315 -13.225 3.689 1.00 57.25 96 HIS A CA 1
ATOM 780 C C . HIS A 1 96 ? 13.728 -14.523 3.113 1.00 57.25 96 HIS A C 1
ATOM 782 O O . HIS A 1 96 ? 14.376 -15.250 2.364 1.00 57.25 96 HIS A O 1
ATOM 788 N N . GLY A 1 97 ? 12.493 -14.857 3.485 1.00 64.12 97 GLY A N 1
ATOM 789 C CA . GLY A 1 97 ? 11.743 -15.890 2.776 1.00 64.12 97 GLY A CA 1
ATOM 790 C C . GLY A 1 97 ? 11.330 -15.390 1.390 1.00 64.12 97 GLY A C 1
ATOM 791 O O . GLY A 1 97 ? 11.063 -14.204 1.225 1.00 64.12 97 GLY A O 1
ATOM 792 N N . ASN A 1 98 ? 11.156 -16.295 0.421 1.00 74.50 98 ASN A N 1
ATOM 793 C CA . ASN A 1 98 ? 10.689 -15.964 -0.942 1.00 74.50 98 ASN A CA 1
ATOM 794 C C . ASN A 1 98 ? 9.362 -15.167 -0.979 1.00 74.50 98 ASN A C 1
ATOM 796 O O . ASN A 1 98 ? 9.008 -14.577 -1.997 1.00 74.50 98 ASN A O 1
ATOM 800 N N . ASN A 1 99 ? 8.635 -15.126 0.141 1.00 83.00 99 ASN A N 1
ATOM 801 C CA . ASN A 1 99 ? 7.361 -14.438 0.310 1.00 83.00 99 ASN A CA 1
ATOM 802 C C . ASN A 1 99 ? 7.439 -13.243 1.281 1.00 83.00 99 ASN A C 1
ATOM 804 O O . ASN A 1 99 ? 6.399 -12.810 1.763 1.00 83.00 99 ASN A O 1
ATOM 808 N N . SER A 1 100 ? 8.627 -12.693 1.575 1.00 83.69 100 SER A N 1
ATOM 809 C CA . SER A 1 100 ? 8.785 -11.590 2.548 1.00 83.69 100 SER A CA 1
ATOM 810 C C . SER A 1 100 ? 8.006 -10.320 2.186 1.00 83.69 100 SER A C 1
ATOM 812 O O . SER A 1 100 ? 7.632 -9.524 3.040 1.00 83.69 100 SER A O 1
ATOM 814 N N . HIS A 1 101 ? 7.712 -10.159 0.897 1.00 87.94 101 HIS A N 1
ATOM 815 C CA . HIS A 1 101 ? 6.923 -9.063 0.353 1.00 87.94 101 HIS A CA 1
ATOM 816 C C . HIS A 1 101 ? 5.411 -9.191 0.593 1.00 87.94 101 HIS A C 1
ATOM 818 O O . HIS A 1 101 ? 4.694 -8.212 0.397 1.00 87.94 101 HIS A O 1
ATOM 824 N N . ILE A 1 102 ? 4.915 -10.371 0.980 1.00 91.56 102 ILE A N 1
ATOM 825 C CA . ILE A 1 102 ? 3.486 -10.625 1.190 1.00 91.56 102 ILE A CA 1
ATOM 826 C C . ILE A 1 102 ? 3.113 -10.235 2.619 1.00 91.56 102 ILE A C 1
ATOM 828 O O . ILE A 1 102 ? 3.735 -10.695 3.572 1.00 91.56 102 ILE A O 1
ATOM 832 N N . PHE A 1 103 ? 2.066 -9.423 2.768 1.00 91.50 103 PHE A N 1
ATOM 833 C CA . PHE A 1 103 ? 1.471 -9.130 4.071 1.00 91.50 103 PHE A CA 1
ATOM 834 C C . PHE A 1 103 ? 0.173 -9.921 4.244 1.00 91.50 103 PHE A C 1
ATOM 836 O O . PHE A 1 103 ? -0.802 -9.693 3.523 1.00 91.50 103 PHE A O 1
ATOM 843 N N . ASP A 1 104 ? 0.153 -10.856 5.189 1.00 90.69 104 ASP A N 1
ATOM 844 C CA . ASP A 1 104 ? -0.991 -11.732 5.483 1.00 90.69 104 ASP A CA 1
ATOM 845 C C . ASP A 1 104 ? -1.784 -11.319 6.732 1.00 90.69 104 ASP A C 1
ATOM 847 O O . ASP A 1 104 ? -2.840 -11.886 6.999 1.00 90.69 104 ASP A O 1
ATOM 851 N N . GLY A 1 105 ? -1.307 -10.306 7.463 1.00 88.38 105 GLY A N 1
ATOM 852 C CA . GLY A 1 105 ? -1.920 -9.842 8.706 1.00 88.38 105 GLY A CA 1
ATOM 853 C C . GLY A 1 105 ? -1.452 -10.582 9.960 1.00 88.38 105 GLY A C 1
ATOM 854 O O . GLY A 1 105 ? -1.957 -10.270 11.032 1.00 88.38 105 GLY A O 1
ATOM 855 N N . ASN A 1 106 ? -0.490 -11.504 9.843 1.00 83.75 106 ASN A N 1
ATOM 856 C CA . ASN A 1 106 ? 0.038 -12.286 10.966 1.00 83.75 106 ASN A CA 1
ATOM 857 C C . ASN A 1 106 ? 1.568 -12.221 11.063 1.00 83.75 106 ASN A C 1
ATOM 859 O O . ASN A 1 106 ? 2.112 -12.174 12.163 1.00 83.75 106 ASN A O 1
ATOM 863 N N . LEU A 1 107 ? 2.272 -12.233 9.926 1.00 79.44 107 LEU A N 1
ATOM 864 C CA . LEU A 1 107 ? 3.730 -12.159 9.876 1.00 79.44 107 LEU A CA 1
ATOM 865 C C . LEU A 1 107 ? 4.210 -10.799 9.376 1.00 79.44 107 LEU A C 1
ATOM 867 O O . LEU A 1 107 ? 3.698 -10.251 8.397 1.00 79.44 107 LEU A O 1
ATOM 871 N N . LEU A 1 108 ? 5.259 -10.292 10.022 1.00 78.06 108 LEU A N 1
ATOM 872 C CA . LEU A 1 108 ? 5.963 -9.085 9.623 1.00 78.06 108 LEU A CA 1
ATOM 873 C C . LEU A 1 108 ? 7.415 -9.419 9.264 1.00 78.06 108 LEU A C 1
ATOM 875 O O . LEU A 1 108 ? 8.163 -10.012 10.039 1.00 78.06 108 LEU A O 1
ATOM 879 N N . PHE A 1 109 ? 7.834 -9.000 8.078 1.00 75.81 109 PHE A N 1
ATOM 880 C CA . PHE A 1 109 ? 9.241 -8.992 7.688 1.00 75.81 109 PHE A CA 1
ATOM 881 C C . PHE A 1 109 ? 9.745 -7.552 7.785 1.00 75.81 109 PHE A C 1
ATOM 883 O O . PHE A 1 109 ? 9.072 -6.632 7.324 1.00 75.81 109 PHE A O 1
ATOM 890 N N . THR A 1 110 ? 10.902 -7.346 8.413 1.00 67.31 110 THR A N 1
ATOM 891 C CA . THR A 1 110 ? 11.504 -6.011 8.612 1.00 67.31 110 THR A CA 1
ATOM 892 C C . THR A 1 110 ? 12.492 -5.640 7.510 1.00 67.31 110 THR A C 1
ATOM 894 O O . THR A 1 110 ? 13.312 -4.749 7.692 1.00 67.31 110 THR A O 1
ATOM 897 N N . ASP A 1 111 ? 12.457 -6.351 6.385 1.00 67.62 111 ASP A N 1
ATOM 898 C CA . ASP A 1 111 ? 13.398 -6.163 5.282 1.00 67.62 111 ASP A CA 1
ATOM 899 C C . ASP A 1 111 ? 13.121 -4.898 4.462 1.00 67.62 111 ASP A C 1
ATOM 901 O O . ASP A 1 111 ? 14.040 -4.327 3.881 1.00 67.62 111 ASP A O 1
ATOM 905 N N . ASP A 1 112 ? 11.866 -4.457 4.419 1.00 73.94 112 ASP A N 1
ATOM 906 C CA . ASP A 1 112 ? 11.423 -3.267 3.701 1.00 73.94 112 ASP A CA 1
ATOM 907 C C . ASP A 1 112 ? 10.109 -2.758 4.318 1.00 73.94 112 ASP A C 1
ATOM 909 O O . ASP A 1 112 ? 9.293 -3.534 4.824 1.00 73.94 112 ASP A O 1
ATOM 913 N N . ASN A 1 113 ? 9.890 -1.447 4.265 1.00 82.06 113 ASN A N 1
ATOM 914 C CA . ASN A 1 113 ? 8.684 -0.777 4.744 1.00 82.06 113 ASN A CA 1
ATOM 915 C C . ASN A 1 113 ? 7.686 -0.467 3.610 1.00 82.06 113 ASN A C 1
ATOM 917 O O . ASN A 1 113 ? 6.684 0.218 3.847 1.00 82.06 113 ASN A O 1
ATOM 921 N N . VAL A 1 114 ? 7.935 -0.959 2.389 1.00 87.56 114 VAL A N 1
ATOM 922 C CA . VAL A 1 114 ? 7.096 -0.717 1.208 1.00 87.56 114 VAL A CA 1
ATOM 923 C C . VAL A 1 114 ? 6.392 -1.979 0.714 1.00 87.56 114 VAL A C 1
ATOM 925 O O . VAL A 1 114 ? 7.016 -2.919 0.227 1.00 87.56 114 VAL A O 1
ATOM 928 N N . TRP A 1 115 ? 5.062 -1.964 0.696 1.00 91.94 115 TRP A N 1
ATOM 929 C CA . TRP A 1 115 ? 4.219 -3.021 0.125 1.00 91.94 115 TRP A CA 1
ATOM 930 C C . TRP A 1 115 ? 3.493 -2.545 -1.132 1.00 91.94 115 TRP A C 1
ATOM 932 O O . TRP A 1 115 ? 3.144 -1.374 -1.244 1.00 91.94 115 TRP A O 1
ATOM 942 N N . GLN A 1 116 ? 3.224 -3.444 -2.082 1.00 94.62 116 GLN A N 1
ATOM 943 C CA . GLN A 1 116 ? 2.252 -3.173 -3.148 1.00 94.62 116 GLN A CA 1
ATOM 944 C C . GLN A 1 116 ? 0.885 -3.722 -2.754 1.00 94.62 116 GLN A C 1
ATOM 946 O O . GLN A 1 116 ? 0.794 -4.719 -2.042 1.00 94.62 116 GLN A O 1
ATOM 951 N N . TYR A 1 117 ? -0.189 -3.095 -3.233 1.00 95.44 117 TYR A N 1
ATOM 952 C CA . TYR A 1 117 ? -1.549 -3.453 -2.816 1.00 95.44 117 TYR A CA 1
ATOM 953 C C . TYR A 1 117 ? -1.875 -4.918 -3.146 1.00 95.44 117 TYR A C 1
ATOM 955 O O . TYR A 1 117 ? -2.454 -5.617 -2.324 1.00 95.44 117 TYR A O 1
ATOM 963 N N . CYS A 1 118 ? -1.427 -5.416 -4.301 1.00 95.19 118 CYS A N 1
ATOM 964 C CA . CYS A 1 118 ? -1.600 -6.811 -4.704 1.00 95.19 118 CYS A CA 1
ATOM 965 C C . CYS A 1 118 ? -0.848 -7.833 -3.834 1.00 95.19 118 CYS A C 1
ATOM 967 O O . CYS A 1 118 ? -1.152 -9.018 -3.930 1.00 95.19 118 CYS A O 1
ATOM 969 N N . ASP A 1 119 ? 0.109 -7.402 -3.009 1.00 94.38 119 ASP A N 1
ATOM 970 C CA . ASP A 1 119 ? 0.848 -8.277 -2.088 1.00 94.38 119 ASP A CA 1
ATOM 971 C C . ASP A 1 119 ? 0.207 -8.308 -0.686 1.00 94.38 119 ASP A C 1
ATOM 973 O O . ASP A 1 119 ? 0.680 -9.002 0.213 1.00 94.38 119 ASP A O 1
ATOM 977 N N . ILE A 1 120 ? -0.890 -7.569 -0.490 1.00 95.06 120 ILE A N 1
ATOM 978 C CA . ILE A 1 120 ? -1.670 -7.557 0.747 1.00 95.06 120 ILE A CA 1
ATOM 979 C C . ILE A 1 120 ? -2.762 -8.628 0.648 1.00 95.06 120 ILE A C 1
ATOM 981 O O . ILE A 1 120 ? -3.785 -8.435 -0.017 1.00 95.06 120 ILE A O 1
ATOM 985 N N . SER A 1 121 ? -2.542 -9.744 1.340 1.00 94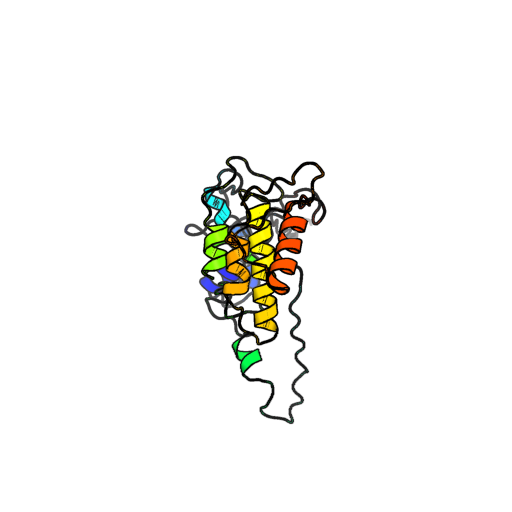.12 121 SER A N 1
ATOM 986 C CA . SER A 1 121 ? -3.416 -10.926 1.359 1.00 94.12 121 SER A CA 1
ATOM 987 C C . SER A 1 121 ? -4.336 -11.015 2.582 1.00 94.12 121 SER A C 1
ATOM 989 O O . SER A 1 121 ? -5.268 -11.818 2.577 1.00 94.12 121 SER A O 1
ATOM 991 N N . ASP A 1 122 ? -4.137 -10.163 3.595 1.00 95.44 122 ASP A N 1
ATOM 992 C CA . ASP A 1 122 ? -5.042 -10.049 4.745 1.00 95.44 122 ASP A CA 1
ATOM 993 C C . ASP A 1 122 ? -6.502 -9.850 4.297 1.00 95.44 122 ASP A C 1
ATOM 995 O O . ASP A 1 122 ? -6.815 -8.950 3.514 1.00 95.44 122 ASP A O 1
ATOM 999 N N . GLY A 1 123 ? -7.424 -10.659 4.825 1.00 95.69 123 GLY A N 1
ATOM 1000 C CA . GLY A 1 123 ? -8.805 -10.708 4.336 1.00 95.69 123 GLY A CA 1
ATOM 1001 C C . GLY A 1 123 ? -9.614 -9.415 4.527 1.00 95.69 123 GLY A C 1
ATOM 1002 O O . GLY A 1 123 ? -10.551 -9.157 3.767 1.00 95.69 123 GLY A O 1
ATOM 1003 N N . GLN A 1 124 ? -9.292 -8.584 5.522 1.00 95.38 124 GLN A N 1
ATOM 1004 C CA . GLN A 1 124 ? -9.956 -7.289 5.734 1.00 95.38 124 GLN A CA 1
ATOM 1005 C C . GLN A 1 124 ? -9.358 -6.206 4.839 1.00 95.38 124 GLN A C 1
ATOM 1007 O O . GLN A 1 124 ? -10.098 -5.447 4.211 1.00 95.38 124 GLN A O 1
ATOM 1012 N N . LEU A 1 125 ? -8.030 -6.159 4.728 1.00 96.56 125 LEU A N 1
ATOM 1013 C CA . LEU A 1 125 ? -7.332 -5.215 3.861 1.00 96.56 125 LEU A CA 1
ATOM 1014 C C . LEU A 1 125 ? -7.603 -5.501 2.380 1.00 96.56 125 LEU A C 1
ATOM 1016 O O . LEU A 1 125 ? -7.854 -4.565 1.620 1.00 96.56 125 LEU A O 1
ATOM 1020 N N . HIS A 1 126 ? -7.661 -6.776 1.983 1.00 96.38 126 HIS A N 1
ATOM 1021 C CA . HIS A 1 126 ? -8.042 -7.196 0.636 1.00 96.38 126 HIS A CA 1
ATOM 1022 C C . HIS A 1 126 ? -9.423 -6.670 0.246 1.00 96.38 126 HIS A C 1
ATOM 1024 O O . HIS A 1 126 ? -9.590 -6.100 -0.829 1.00 96.38 126 HIS A O 1
ATOM 1030 N N . ARG A 1 127 ? -10.415 -6.762 1.142 1.00 96.12 127 ARG A N 1
ATOM 1031 C CA . ARG A 1 127 ? -11.757 -6.196 0.908 1.00 96.12 127 ARG A CA 1
ATOM 1032 C C . ARG A 1 127 ? -11.741 -4.681 0.682 1.00 96.12 127 ARG A C 1
ATOM 1034 O O . ARG A 1 127 ? -12.602 -4.175 -0.033 1.00 96.12 127 ARG A O 1
ATOM 1041 N N . ILE A 1 128 ? -10.783 -3.959 1.265 1.00 96.56 128 ILE A N 1
ATOM 1042 C CA . ILE A 1 128 ? -10.643 -2.511 1.068 1.00 96.56 128 ILE A CA 1
ATOM 1043 C C . ILE A 1 128 ? -10.059 -2.217 -0.312 1.00 96.56 128 ILE A C 1
ATOM 1045 O O . ILE A 1 128 ? -10.646 -1.446 -1.069 1.00 96.56 128 ILE A O 1
ATOM 1049 N N . TRP A 1 129 ? -8.907 -2.802 -0.649 1.00 94.88 129 TRP A N 1
ATOM 1050 C CA . TRP A 1 129 ? -8.211 -2.437 -1.882 1.00 94.88 129 TRP A CA 1
ATOM 1051 C C . TRP A 1 129 ? -8.794 -3.096 -3.138 1.00 94.88 129 TRP A C 1
ATOM 1053 O O . TRP A 1 129 ? -8.706 -2.519 -4.223 1.00 94.88 129 TRP A O 1
ATOM 1063 N N . TYR A 1 130 ? -9.462 -4.245 -3.008 1.00 95.44 130 TYR A N 1
ATOM 1064 C CA . TYR A 1 130 ? -10.191 -4.900 -4.100 1.00 95.44 130 TYR A CA 1
ATOM 1065 C C . TYR A 1 130 ? -11.537 -4.214 -4.421 1.00 95.44 130 TYR A C 1
ATOM 1067 O O . TYR A 1 130 ? -12.345 -4.727 -5.193 1.00 95.44 130 TYR A O 1
ATOM 1075 N N . THR A 1 131 ? -11.808 -3.034 -3.852 1.00 94.75 131 THR A N 1
ATOM 1076 C CA . THR A 1 131 ? -13.030 -2.273 -4.141 1.00 94.75 131 THR A CA 1
ATOM 1077 C C . THR A 1 131 ? -13.228 -2.022 -5.643 1.00 94.75 131 THR A C 1
ATOM 1079 O O . THR A 1 131 ? -12.289 -1.766 -6.407 1.00 94.75 131 THR A O 1
ATOM 1082 N N . THR A 1 132 ? -14.490 -2.058 -6.069 1.00 93.44 132 THR A N 1
ATOM 1083 C CA . THR A 1 132 ? -14.924 -1.646 -7.410 1.00 93.44 132 THR A CA 1
ATOM 1084 C C . THR A 1 132 ? -15.135 -0.135 -7.511 1.00 93.44 132 THR A C 1
ATOM 1086 O O . THR A 1 132 ? -15.230 0.399 -8.616 1.00 93.44 132 THR A O 1
ATOM 1089 N N . THR A 1 133 ? -15.182 0.578 -6.379 1.00 94.75 133 THR A N 1
ATOM 1090 C CA . THR A 1 133 ? -15.375 2.032 -6.330 1.00 94.75 133 THR A CA 1
ATOM 1091 C C . THR A 1 133 ? -14.042 2.735 -6.552 1.00 94.75 133 THR A C 1
ATOM 1093 O O . THR A 1 133 ? -13.359 3.142 -5.612 1.00 94.75 133 THR A O 1
ATOM 1096 N N . VAL A 1 134 ? -13.661 2.880 -7.818 1.00 94.75 134 VAL A N 1
ATOM 1097 C CA . VAL A 1 134 ? -12.381 3.470 -8.227 1.00 94.75 134 VAL A CA 1
ATOM 1098 C C . VAL A 1 134 ? -12.586 4.668 -9.142 1.00 94.75 134 VAL A C 1
ATOM 1100 O O . VAL A 1 134 ? -13.646 4.862 -9.732 1.00 94.75 134 VAL A O 1
ATOM 1103 N N . ARG A 1 135 ? -11.564 5.512 -9.243 1.00 92.56 135 ARG A N 1
ATOM 1104 C CA . ARG A 1 135 ? -11.552 6.657 -10.149 1.00 92.56 135 ARG A CA 1
ATOM 1105 C C . ARG A 1 135 ? -11.328 6.179 -11.581 1.00 92.56 135 ARG A C 1
ATOM 1107 O O . ARG A 1 135 ? -10.525 5.285 -11.815 1.00 92.56 135 ARG A O 1
ATOM 1114 N N . HIS A 1 136 ? -11.972 6.840 -12.536 1.00 90.50 136 HIS A N 1
ATOM 1115 C CA . HIS A 1 136 ? -11.649 6.675 -13.957 1.00 90.50 136 HIS A CA 1
ATOM 1116 C C . HIS A 1 136 ? -10.450 7.530 -14.381 1.00 90.50 136 HIS A C 1
ATOM 1118 O O . HIS A 1 136 ? -9.716 7.156 -15.286 1.00 90.50 136 HIS A O 1
ATOM 1124 N N . SER A 1 137 ? -10.240 8.671 -13.717 1.00 91.94 137 SER A N 1
ATOM 1125 C CA . SER A 1 137 ? -9.109 9.560 -13.969 1.00 91.94 137 SER A CA 1
ATOM 1126 C C . SER A 1 137 ? -8.044 9.436 -12.885 1.00 91.94 137 SER A C 1
ATOM 1128 O O . SER A 1 137 ? -8.345 9.360 -11.688 1.00 91.94 137 SER A O 1
ATOM 1130 N N . PHE A 1 138 ? -6.786 9.452 -13.320 1.00 92.06 138 PHE A N 1
ATOM 1131 C CA . PHE A 1 138 ? -5.632 9.414 -12.435 1.00 92.06 138 PHE A CA 1
ATOM 1132 C C . PHE A 1 138 ? -5.613 10.627 -11.491 1.00 92.06 138 PHE A C 1
ATOM 1134 O O . PHE A 1 138 ? -5.686 11.781 -11.919 1.00 92.06 138 PHE A O 1
ATOM 1141 N N . CYS A 1 139 ? -5.489 10.367 -10.188 1.00 90.88 139 CYS A N 1
ATOM 1142 C CA . CYS A 1 139 ? -5.205 11.378 -9.179 1.00 90.88 139 CYS A CA 1
ATOM 1143 C C . CYS A 1 139 ? -3.730 11.267 -8.777 1.00 90.88 139 CYS A C 1
ATOM 1145 O O . CYS A 1 139 ? -3.341 10.230 -8.246 1.00 90.88 139 CYS A O 1
ATOM 1147 N N . PRO A 1 140 ? -2.916 12.324 -8.925 1.00 88.38 140 PRO A N 1
ATOM 1148 C CA . PRO A 1 140 ? -1.500 12.245 -8.582 1.00 88.38 140 PRO A CA 1
ATOM 1149 C C . PRO A 1 140 ? -1.241 11.806 -7.130 1.00 88.38 140 PRO A C 1
ATOM 1151 O O . PRO A 1 140 ? -0.297 11.081 -6.855 1.00 88.38 140 PRO A O 1
A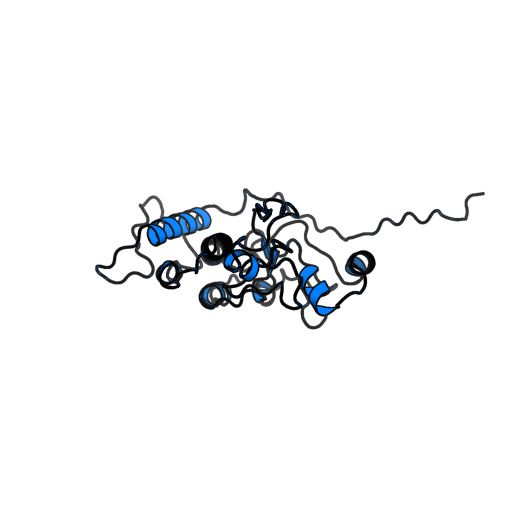TOM 1154 N N . GLN A 1 141 ? -2.110 12.176 -6.191 1.00 83.69 141 GLN A N 1
ATOM 1155 C CA . GLN A 1 141 ? -1.920 11.868 -4.771 1.00 83.69 141 GLN A CA 1
ATOM 1156 C C . GLN A 1 141 ? -2.368 10.455 -4.378 1.00 83.69 141 GLN A C 1
ATOM 1158 O O . GLN A 1 141 ? -1.774 9.849 -3.497 1.00 83.69 141 GLN A O 1
ATOM 1163 N N . ASN A 1 142 ? -3.445 9.949 -4.981 1.00 87.94 142 ASN A N 1
ATOM 1164 C CA . ASN A 1 142 ? -4.105 8.710 -4.544 1.00 87.94 142 ASN A CA 1
ATOM 1165 C C . ASN A 1 142 ? -4.093 7.600 -5.604 1.00 87.94 142 ASN A C 1
ATOM 1167 O O . ASN A 1 142 ? -4.593 6.501 -5.354 1.00 87.94 142 ASN A O 1
ATOM 1171 N N . GLY A 1 143 ? -3.566 7.898 -6.790 1.00 93.25 143 GLY A N 1
ATOM 1172 C CA . GLY A 1 143 ? -3.696 7.070 -7.977 1.00 93.25 143 GLY A CA 1
ATOM 1173 C C . GLY A 1 143 ? -5.157 6.937 -8.379 1.00 93.25 143 GLY A C 1
ATOM 1174 O O . GLY A 1 143 ? -5.853 7.940 -8.564 1.00 93.25 143 GLY A O 1
ATOM 1175 N N . PHE A 1 144 ? -5.631 5.704 -8.496 1.00 95.44 144 PHE A N 1
ATOM 1176 C CA . PHE A 1 144 ? -7.016 5.419 -8.875 1.00 95.44 144 PHE A CA 1
ATOM 1177 C C . PHE A 1 144 ? -7.942 5.161 -7.688 1.00 95.44 144 PHE A C 1
ATOM 1179 O O . PHE A 1 144 ? -9.158 5.097 -7.863 1.00 95.44 144 PHE A O 1
ATOM 1186 N N . PHE A 1 145 ? -7.412 5.068 -6.472 1.00 95.06 145 PHE A N 1
ATOM 1187 C CA . PHE A 1 145 ? -8.238 4.920 -5.281 1.00 95.06 145 PHE A CA 1
ATOM 1188 C C . PHE A 1 145 ? -8.816 6.260 -4.820 1.00 95.06 145 PHE A C 1
ATOM 1190 O O . PHE A 1 145 ? -8.256 7.344 -5.027 1.00 95.06 145 PHE A O 1
ATOM 1197 N N . TYR A 1 146 ? -9.983 6.200 -4.182 1.00 94.12 146 TYR A N 1
ATOM 1198 C CA . TYR A 1 146 ? -10.504 7.348 -3.458 1.00 94.12 146 TYR A CA 1
ATOM 1199 C C . TYR A 1 146 ? -9.806 7.496 -2.099 1.00 94.12 146 TYR A C 1
ATOM 1201 O O . TYR A 1 146 ? -9.176 6.583 -1.568 1.00 94.12 146 TYR A O 1
ATOM 1209 N N . ASN A 1 147 ? -9.922 8.692 -1.532 1.00 92.00 147 ASN A N 1
ATOM 1210 C CA . ASN A 1 147 ? -9.316 9.072 -0.260 1.00 92.00 147 ASN A CA 1
ATOM 1211 C C . ASN A 1 147 ? -9.742 8.175 0.912 1.00 92.00 147 ASN A C 1
ATOM 1213 O O . ASN A 1 147 ? -8.918 7.880 1.769 1.00 92.00 147 ASN A O 1
ATOM 1217 N N . GLY A 1 148 ? -11.001 7.740 0.960 1.00 93.19 148 GLY A N 1
ATOM 1218 C CA . GLY A 1 148 ? -11.504 6.844 2.000 1.00 93.19 148 GLY A CA 1
ATOM 1219 C C . GLY A 1 148 ? -10.925 5.436 1.889 1.00 93.19 148 GLY A C 1
ATOM 1220 O O . GLY A 1 148 ? -10.574 4.861 2.913 1.00 93.19 148 GLY A O 1
ATOM 1221 N N . THR A 1 149 ? -10.738 4.907 0.676 1.00 94.94 149 THR A N 1
ATOM 1222 C CA . THR A 1 149 ? -10.065 3.613 0.460 1.00 94.94 149 THR A CA 1
ATOM 1223 C C . THR A 1 149 ? -8.633 3.650 0.982 1.00 94.94 149 THR A C 1
ATOM 1225 O O . THR A 1 149 ? -8.276 2.838 1.832 1.00 94.94 149 THR A O 1
ATOM 1228 N N . ASN A 1 150 ? -7.846 4.646 0.558 1.00 92.31 150 ASN A N 1
ATOM 1229 C CA . ASN A 1 150 ? -6.460 4.796 1.008 1.00 92.31 150 ASN A CA 1
ATOM 1230 C C . ASN A 1 150 ? -6.373 5.064 2.515 1.00 92.31 150 ASN A C 1
ATOM 1232 O O . ASN A 1 150 ? -5.501 4.516 3.178 1.00 92.31 150 ASN A O 1
ATOM 1236 N N . ALA A 1 151 ? -7.276 5.876 3.077 1.00 93.00 151 ALA A N 1
ATOM 1237 C CA . ALA A 1 151 ? -7.299 6.147 4.512 1.00 93.00 151 ALA A CA 1
ATOM 1238 C C . ALA A 1 151 ? -7.643 4.896 5.332 1.00 93.00 151 ALA A C 1
ATOM 1240 O O . ALA A 1 151 ? -6.969 4.626 6.320 1.00 93.00 151 ALA A O 1
ATOM 1241 N N . LYS A 1 152 ? -8.655 4.119 4.919 1.00 94.75 152 LYS A N 1
ATOM 1242 C CA . LYS A 1 152 ? -9.006 2.848 5.572 1.00 94.75 152 LYS A CA 1
ATOM 1243 C C . LYS A 1 152 ? -7.837 1.874 5.524 1.00 94.75 152 LYS A C 1
ATOM 1245 O O . LYS A 1 152 ? -7.443 1.373 6.569 1.00 94.75 152 LYS A O 1
ATOM 1250 N N . LEU A 1 153 ? -7.295 1.634 4.326 1.00 95.00 153 LEU A N 1
ATOM 1251 C CA . LEU A 1 153 ? -6.187 0.703 4.141 1.00 95.00 153 LEU A CA 1
ATOM 1252 C C . LEU A 1 153 ? -4.999 1.121 5.007 1.00 95.00 153 LEU A C 1
ATOM 1254 O O . LEU A 1 153 ? -4.452 0.288 5.716 1.00 95.00 153 LEU A O 1
ATOM 1258 N N . TRP A 1 154 ? -4.673 2.417 5.010 1.00 91.81 154 TRP A N 1
ATOM 1259 C CA . TRP A 1 154 ? -3.554 2.940 5.777 1.00 91.81 154 TRP A CA 1
ATOM 1260 C C . TRP A 1 154 ? -3.694 2.725 7.270 1.00 91.81 154 TRP A C 1
ATOM 1262 O O . TRP A 1 154 ? -2.843 2.094 7.886 1.00 91.81 154 TRP A O 1
ATOM 1272 N N . GLU A 1 155 ? -4.754 3.261 7.868 1.00 93.62 155 GLU A N 1
ATOM 1273 C CA . GLU A 1 155 ? -4.870 3.223 9.323 1.00 93.62 155 GLU A CA 1
ATOM 1274 C C . GLU A 1 155 ? -5.024 1.775 9.807 1.00 93.62 155 GLU A C 1
ATOM 1276 O O . GLU A 1 155 ? -4.361 1.380 10.759 1.00 93.62 155 GLU A O 1
ATOM 1281 N N . ILE A 1 156 ? -5.823 0.950 9.118 1.00 95.44 156 ILE A N 1
ATOM 1282 C CA . ILE A 1 156 ? -6.042 -0.447 9.520 1.00 95.44 156 ILE A CA 1
ATOM 1283 C C . ILE A 1 156 ? -4.762 -1.269 9.362 1.00 95.44 156 ILE A C 1
ATOM 1285 O O . ILE A 1 156 ? -4.396 -1.986 10.288 1.00 95.44 156 ILE A O 1
ATOM 1289 N N . MET A 1 157 ? -4.058 -1.162 8.230 1.00 93.38 157 MET A N 1
ATOM 1290 C CA . MET A 1 157 ? -2.797 -1.886 8.043 1.00 93.38 157 MET A CA 1
ATOM 1291 C C . MET A 1 157 ? -1.752 -1.420 9.054 1.00 93.38 157 MET A C 1
ATOM 1293 O O . MET A 1 157 ? -1.023 -2.247 9.586 1.00 93.38 157 MET A O 1
ATOM 1297 N N . ALA A 1 158 ? -1.703 -0.121 9.365 1.00 90.25 158 ALA A N 1
ATOM 1298 C CA . ALA A 1 158 ? -0.768 0.415 10.343 1.00 90.25 158 ALA A CA 1
ATOM 1299 C C . ALA A 1 158 ? -0.984 -0.116 11.747 1.00 90.25 158 ALA A C 1
ATOM 1301 O O . ALA A 1 158 ? -0.031 -0.559 12.383 1.00 90.25 158 ALA A O 1
ATOM 1302 N N . ASP A 1 159 ? -2.227 -0.117 12.210 1.00 92.25 159 ASP A N 1
ATOM 1303 C CA . ASP A 1 159 ? -2.561 -0.670 13.515 1.00 92.25 159 ASP A CA 1
ATOM 1304 C C . ASP A 1 159 ? -2.293 -2.179 13.567 1.00 92.25 159 ASP A C 1
ATOM 1306 O O . ASP A 1 159 ? -1.707 -2.645 14.541 1.00 92.25 159 ASP A O 1
ATOM 1310 N N . LYS A 1 160 ? -2.608 -2.931 12.498 1.00 92.19 160 LYS A N 1
ATOM 1311 C CA . LYS A 1 160 ? -2.259 -4.358 12.404 1.00 92.19 160 LYS A CA 1
ATOM 1312 C C . LYS A 1 160 ? -0.756 -4.577 12.512 1.00 92.19 160 LYS A C 1
ATOM 1314 O O . LYS A 1 160 ? -0.324 -5.353 13.350 1.00 92.19 160 LYS A O 1
ATOM 1319 N N . VAL A 1 161 ? 0.040 -3.870 11.713 1.00 87.56 161 VAL A N 1
ATOM 1320 C CA . VAL A 1 161 ? 1.502 -4.013 11.729 1.00 87.56 161 VAL A CA 1
ATOM 1321 C C . VAL A 1 161 ? 2.092 -3.661 13.096 1.00 87.56 161 VAL A C 1
ATOM 1323 O O . VAL A 1 161 ? 2.981 -4.363 13.564 1.00 87.56 161 VAL A O 1
ATOM 1326 N N . MET A 1 162 ? 1.593 -2.615 13.759 1.00 85.62 162 MET A N 1
ATOM 1327 C CA . MET A 1 162 ? 2.050 -2.248 15.104 1.00 85.62 162 MET A CA 1
ATOM 1328 C C . MET A 1 162 ? 1.636 -3.274 16.163 1.00 85.62 162 MET A C 1
ATOM 1330 O O . MET A 1 162 ? 2.458 -3.647 16.987 1.00 85.62 162 MET A O 1
ATOM 1334 N N . THR A 1 163 ? 0.406 -3.785 16.098 1.00 87.81 163 THR A N 1
ATOM 1335 C CA . THR A 1 163 ? -0.082 -4.834 17.010 1.00 87.81 163 THR A CA 1
ATOM 1336 C C . THR A 1 163 ? 0.771 -6.101 16.878 1.00 87.81 163 THR A C 1
ATOM 1338 O O . THR A 1 163 ? 1.280 -6.611 17.869 1.00 87.81 163 THR A O 1
ATOM 1341 N N . ILE A 1 164 ? 1.016 -6.531 15.636 1.00 86.56 164 ILE A N 1
ATOM 1342 C CA . ILE A 1 164 ? 1.877 -7.670 15.289 1.00 86.56 164 ILE A CA 1
ATOM 1343 C C . ILE A 1 164 ? 3.301 -7.440 15.813 1.00 86.56 164 ILE A C 1
ATOM 1345 O O . ILE A 1 164 ? 3.867 -8.300 16.481 1.00 86.56 164 ILE A O 1
ATOM 1349 N N . ARG A 1 165 ? 3.882 -6.260 15.561 1.00 81.19 165 ARG A N 1
ATOM 1350 C CA . ARG A 1 165 ? 5.209 -5.892 16.076 1.00 81.19 165 ARG A CA 1
ATOM 1351 C C . ARG A 1 165 ? 5.281 -6.040 17.595 1.00 81.19 165 ARG A C 1
ATOM 1353 O O . ARG A 1 165 ? 6.290 -6.526 18.089 1.00 81.19 165 ARG A O 1
ATOM 1360 N N . ASP A 1 166 ? 4.245 -5.629 18.314 1.00 82.88 166 ASP A N 1
ATOM 1361 C CA . ASP A 1 166 ? 4.216 -5.660 19.777 1.00 82.88 166 ASP A CA 1
ATOM 1362 C C . ASP A 1 166 ? 3.962 -7.076 20.344 1.00 82.88 166 ASP A C 1
ATOM 1364 O O . ASP A 1 166 ? 3.901 -7.247 21.559 1.00 82.88 166 ASP A O 1
ATOM 1368 N N . GLY A 1 167 ? 3.875 -8.103 19.486 1.00 80.25 167 GLY A N 1
ATOM 1369 C CA . GLY A 1 167 ? 3.666 -9.505 19.870 1.00 80.25 167 GLY A CA 1
ATOM 1370 C C . GLY A 1 167 ? 2.199 -9.876 20.093 1.00 80.25 167 GLY A C 1
ATOM 1371 O O . GLY A 1 167 ? 1.907 -10.981 20.544 1.00 80.25 167 GLY A O 1
ATOM 1372 N N . GLU A 1 168 ? 1.283 -8.969 19.764 1.00 86.31 168 GLU A N 1
ATOM 1373 C CA . GLU A 1 168 ? -0.156 -9.135 19.936 1.00 86.31 168 GLU A CA 1
ATOM 1374 C C . GLU A 1 168 ? -0.824 -9.562 18.619 1.00 86.31 168 GLU A C 1
ATOM 1376 O O . GLU A 1 168 ? -0.347 -9.271 17.517 1.00 86.31 168 GLU A O 1
ATOM 1381 N N . GLU A 1 169 ? -1.983 -10.215 18.716 1.00 88.56 169 GLU A N 1
ATOM 1382 C CA . GLU A 1 169 ? -2.766 -10.615 17.543 1.00 88.56 169 GLU A CA 1
ATOM 1383 C C . GLU A 1 169 ? -3.856 -9.575 17.216 1.00 88.56 169 GLU A C 1
ATOM 1385 O O . GLU A 1 169 ? -4.683 -9.243 18.075 1.00 88.56 169 GLU A O 1
ATOM 1390 N N . PRO A 1 170 ? -3.924 -9.050 15.974 1.00 91.44 170 PRO A N 1
ATOM 1391 C CA . PRO A 1 170 ? -4.968 -8.104 15.598 1.00 91.44 170 PRO A CA 1
ATOM 1392 C C . PRO A 1 170 ? -6.371 -8.729 15.632 1.00 91.44 170 PRO A C 1
ATOM 1394 O O . PRO A 1 170 ? -6.731 -9.548 14.786 1.00 91.44 170 PRO A O 1
ATOM 1397 N N . ALA A 1 171 ? -7.219 -8.280 16.559 1.00 92.62 171 ALA A N 1
ATOM 1398 C CA . ALA A 1 171 ? -8.605 -8.733 16.640 1.00 92.62 171 ALA A CA 1
ATOM 1399 C C . ALA A 1 171 ? -9.431 -8.229 15.442 1.00 92.62 171 ALA A C 1
ATOM 1401 O O . ALA A 1 171 ? -9.626 -7.026 15.265 1.00 92.62 171 ALA A O 1
ATOM 1402 N N . ALA A 1 172 ? -9.970 -9.144 14.629 1.00 90.88 172 ALA A N 1
ATOM 1403 C CA . ALA A 1 172 ? -10.728 -8.794 13.423 1.00 90.88 172 ALA A CA 1
ATOM 1404 C C . ALA A 1 172 ? -11.908 -7.837 13.708 1.00 90.88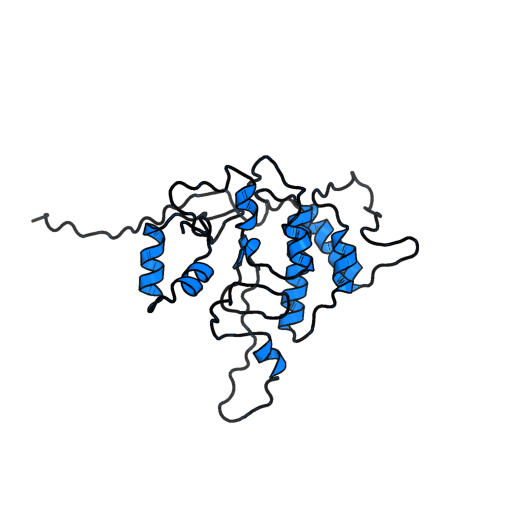 172 ALA A C 1
ATOM 1406 O O . ALA A 1 172 ? -12.140 -6.889 12.950 1.00 90.88 172 ALA A O 1
ATOM 1407 N N . ASP A 1 173 ? -12.606 -8.025 14.828 1.00 91.50 173 ASP A N 1
ATOM 1408 C CA . ASP A 1 173 ? -13.763 -7.213 15.227 1.00 91.50 173 ASP A CA 1
ATOM 1409 C C . ASP A 1 173 ? -13.425 -5.729 15.463 1.00 91.50 173 ASP A C 1
ATOM 1411 O O . ASP A 1 173 ? -14.295 -4.859 15.326 1.00 91.50 173 ASP A O 1
ATOM 1415 N N . ASP A 1 174 ? -12.162 -5.395 15.754 1.00 92.88 174 ASP A N 1
ATOM 1416 C CA . ASP A 1 174 ? -11.723 -4.000 15.886 1.00 92.88 174 ASP A CA 1
ATOM 1417 C C . ASP A 1 174 ? -11.826 -3.232 14.562 1.00 92.88 174 ASP A C 1
ATOM 1419 O O . ASP A 1 174 ? -11.996 -2.009 14.560 1.00 92.88 174 ASP A O 1
ATOM 1423 N N . TYR A 1 175 ? -11.758 -3.936 13.430 1.00 94.81 175 TYR A N 1
ATOM 1424 C CA . TYR A 1 175 ? -11.665 -3.324 12.107 1.00 94.81 175 TYR A CA 1
ATOM 1425 C C . TYR A 1 175 ? -12.944 -3.455 11.276 1.00 94.81 175 TYR A C 1
ATOM 1427 O O . TYR A 1 175 ? -13.182 -2.603 10.418 1.00 94.81 175 TYR A O 1
ATOM 1435 N N . GLU A 1 176 ? -13.802 -4.450 11.530 1.00 93.81 176 GLU A N 1
ATOM 1436 C CA . GLU A 1 176 ? -14.981 -4.718 10.682 1.00 93.81 176 GLU A CA 1
ATOM 1437 C C . GLU A 1 176 ? -15.913 -3.509 10.548 1.00 93.81 176 GLU A C 1
ATOM 1439 O O . GLU A 1 176 ? -16.305 -3.122 9.444 1.00 93.81 176 GLU A O 1
ATOM 1444 N N . CYS A 1 177 ? -16.210 -2.828 11.656 1.00 91.00 177 CYS A N 1
ATOM 1445 C CA . CYS A 1 177 ? -17.070 -1.644 11.627 1.00 91.00 177 CYS A CA 1
ATOM 1446 C C . CYS A 1 177 ? -16.481 -0.489 10.787 1.00 91.00 177 CYS A C 1
ATOM 1448 O O . CYS A 1 177 ? -17.219 0.328 10.228 1.00 91.00 177 CYS A O 1
ATOM 1450 N N . LEU A 1 178 ? -15.151 -0.427 10.659 1.00 94.00 178 LEU A N 1
ATOM 1451 C CA . LEU A 1 178 ? -14.435 0.619 9.926 1.00 94.00 178 LEU A CA 1
ATOM 1452 C C . LEU A 1 178 ? -14.517 0.408 8.412 1.00 94.00 178 LEU A C 1
ATOM 1454 O O . LEU A 1 178 ? -14.449 1.382 7.659 1.00 94.00 178 LEU A O 1
ATOM 1458 N N . LEU A 1 179 ? -14.734 -0.831 7.955 1.00 94.00 179 LEU A N 1
ATOM 1459 C CA . LEU A 1 179 ? -14.926 -1.142 6.535 1.00 94.00 179 LEU A CA 1
ATOM 1460 C C . LEU A 1 179 ? -16.153 -0.430 5.952 1.00 94.00 179 LEU A C 1
ATOM 1462 O O . LEU A 1 179 ? -16.149 -0.070 4.775 1.00 94.00 179 LEU A O 1
ATOM 1466 N N . GLY A 1 180 ? -17.157 -0.145 6.792 1.00 91.94 180 GLY A N 1
ATOM 1467 C CA . GLY A 1 180 ? -18.362 0.600 6.426 1.00 91.94 180 GLY A CA 1
ATOM 1468 C C . GLY A 1 180 ? -18.144 2.093 6.143 1.00 91.94 180 GLY A C 1
ATOM 1469 O O . GLY A 1 180 ? -19.088 2.777 5.742 1.00 91.94 180 GLY A O 1
ATOM 1470 N N . ILE A 1 181 ? -16.939 2.636 6.360 1.00 92.06 181 ILE A N 1
ATOM 1471 C CA . ILE A 1 181 ? -16.598 4.007 5.952 1.00 92.06 181 ILE A CA 1
ATOM 1472 C C . ILE A 1 181 ? -16.525 4.050 4.410 1.00 92.06 181 ILE A C 1
ATOM 1474 O O . ILE A 1 181 ? -15.875 3.192 3.804 1.00 92.06 181 ILE A O 1
ATOM 1478 N N . PRO A 1 182 ? -17.169 5.031 3.747 1.00 92.81 182 PRO A N 1
ATOM 1479 C CA . PRO A 1 182 ? -17.239 5.081 2.289 1.00 92.81 182 PRO A CA 1
ATOM 1480 C C . PRO A 1 182 ? -15.866 5.295 1.647 1.00 92.81 182 PRO A C 1
ATOM 1482 O O . PRO A 1 182 ? -15.048 6.067 2.147 1.00 92.81 182 PRO A O 1
ATOM 1485 N N . ASP A 1 183 ? -15.658 4.674 0.486 1.00 93.69 183 ASP A N 1
ATOM 1486 C CA . ASP A 1 183 ? -14.425 4.797 -0.300 1.00 93.69 183 ASP A CA 1
ATOM 1487 C C . ASP A 1 183 ? -14.180 6.234 -0.765 1.00 93.69 183 ASP A C 1
ATOM 1489 O O . ASP A 1 183 ? -13.090 6.776 -0.596 1.00 93.69 183 ASP A O 1
ATOM 1493 N N . ASN A 1 184 ? -15.213 6.897 -1.286 1.00 91.56 184 ASN A N 1
ATOM 1494 C CA . ASN A 1 184 ? -15.187 8.327 -1.579 1.00 91.56 184 ASN A CA 1
ATOM 1495 C C . ASN A 1 184 ? -15.721 9.116 -0.382 1.00 91.56 184 ASN A C 1
ATOM 1497 O O . ASN A 1 184 ? -16.908 9.452 -0.307 1.00 91.56 184 ASN A O 1
ATOM 1501 N N . TYR A 1 185 ? -14.841 9.392 0.576 1.00 87.25 185 TYR A N 1
ATOM 1502 C CA . TYR A 1 185 ? -15.214 10.129 1.772 1.00 87.25 185 TYR A CA 1
ATOM 1503 C C . TYR A 1 185 ? -15.317 11.629 1.472 1.00 87.25 185 TYR A C 1
ATOM 1505 O O . TYR A 1 185 ? -14.318 12.318 1.266 1.00 87.25 185 TYR A O 1
ATOM 1513 N N . LYS A 1 186 ? -16.541 12.159 1.484 1.00 81.81 186 LYS A N 1
ATOM 1514 C CA . LYS A 1 186 ? -16.798 13.599 1.394 1.00 81.81 186 LYS A CA 1
ATOM 1515 C C . LYS A 1 186 ? -17.057 14.135 2.795 1.00 81.81 186 LYS A C 1
ATOM 1517 O O . LYS A 1 186 ? -18.041 13.756 3.427 1.00 81.81 186 LYS A O 1
ATOM 1522 N N . CYS A 1 187 ? -16.189 15.022 3.280 1.00 64.94 187 CYS A N 1
ATOM 1523 C CA . CYS A 1 187 ? -16.448 15.721 4.533 1.00 64.94 187 CYS A CA 1
ATOM 1524 C C . CYS A 1 187 ? -17.746 16.524 4.389 1.00 64.94 187 CYS A C 1
ATOM 1526 O O . CYS A 1 187 ? -17.847 17.367 3.500 1.00 64.94 187 CYS A O 1
ATOM 1528 N N . GLY A 1 188 ? -18.727 16.277 5.258 1.00 58.75 188 GLY A N 1
ATOM 1529 C CA . GLY A 1 188 ? -19.913 17.123 5.328 1.00 58.75 188 GLY A CA 1
ATOM 1530 C C . GLY A 1 188 ? -19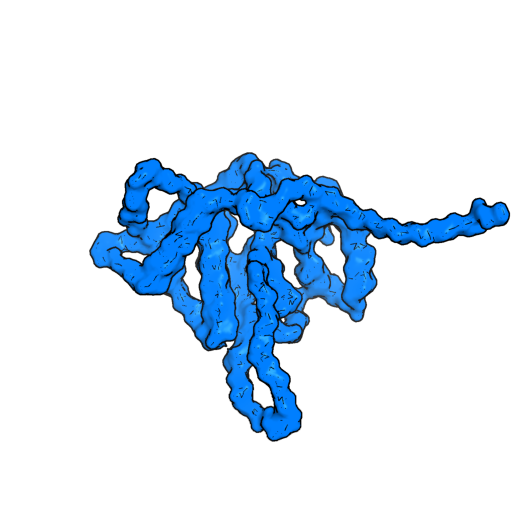.516 18.573 5.611 1.00 58.75 188 GLY A C 1
ATOM 1531 O O . GLY A 1 188 ? -18.638 18.837 6.438 1.00 58.75 188 GLY A O 1
ATOM 1532 N N . SER A 1 189 ? -20.151 19.515 4.919 1.00 48.75 189 SER A N 1
ATOM 1533 C CA . SER A 1 189 ? -20.011 20.950 5.150 1.00 48.75 189 SER A CA 1
ATOM 1534 C C . SER A 1 189 ? -20.333 21.263 6.619 1.00 48.75 189 SER A C 1
ATOM 1536 O O . SER A 1 189 ? -21.481 21.166 7.035 1.00 48.75 189 SER A O 1
ATOM 1538 N N . ARG A 1 190 ? -19.314 21.592 7.424 1.00 45.78 190 ARG A N 1
ATOM 1539 C CA . ARG A 1 190 ? -19.394 22.174 8.788 1.00 45.78 190 ARG A CA 1
ATOM 1540 C C . ARG A 1 190 ? -20.221 21.449 9.876 1.00 45.78 190 ARG A C 1
ATOM 1542 O O . ARG A 1 190 ? -20.275 21.943 10.998 1.00 45.78 190 ARG A O 1
ATOM 1549 N N . GLY A 1 191 ? -20.789 20.270 9.633 1.00 48.69 191 GLY A N 1
ATOM 1550 C CA . GLY A 1 191 ? -21.475 19.467 10.654 1.00 48.69 191 GLY A CA 1
ATOM 1551 C C . GLY A 1 191 ? -20.565 18.397 11.259 1.00 48.69 191 GLY A C 1
ATOM 1552 O O . GLY A 1 191 ? -19.881 17.689 10.523 1.00 48.69 191 GLY A O 1
ATOM 1553 N N . LYS A 1 192 ? -20.560 18.241 12.594 1.00 53.62 192 LYS A N 1
ATOM 1554 C CA . LYS A 1 192 ? -19.948 17.079 13.271 1.00 53.62 192 LYS A CA 1
ATOM 1555 C C . LYS A 1 192 ? -20.452 15.813 12.575 1.00 53.62 192 LYS A C 1
ATOM 1557 O O . LYS A 1 192 ? -21.650 15.545 12.614 1.00 53.62 192 LYS A O 1
ATOM 1562 N N . ASP A 1 193 ? -19.561 15.068 11.928 1.00 57.22 193 ASP A N 1
ATOM 1563 C CA . ASP A 1 193 ? -19.910 13.874 11.157 1.00 57.22 193 ASP A CA 1
ATOM 1564 C C . ASP A 1 193 ? -20.320 12.748 12.128 1.00 57.22 193 ASP A C 1
ATOM 1566 O O . ASP A 1 193 ? -19.520 11.900 12.535 1.00 57.22 193 ASP A O 1
ATOM 1570 N N . ARG A 1 194 ? -21.575 12.824 12.594 1.00 61.75 194 ARG A N 1
ATOM 1571 C CA . ARG A 1 194 ? -22.210 11.938 13.586 1.00 61.75 194 ARG A CA 1
ATOM 1572 C C . ARG A 1 194 ? -22.583 10.571 13.001 1.00 61.75 194 ARG A C 1
ATOM 1574 O O . ARG A 1 194 ? -23.128 9.742 13.723 1.00 61.75 194 ARG A O 1
ATOM 1581 N N . LYS A 1 195 ? -22.304 10.326 11.715 1.00 71.75 195 LYS A N 1
ATOM 1582 C CA . LYS A 1 195 ? -22.603 9.056 11.044 1.00 71.75 195 LYS A CA 1
ATOM 1583 C C . LYS A 1 195 ? -21.822 7.914 11.691 1.00 71.75 195 LYS A C 1
ATOM 1585 O O . LYS A 1 195 ? -20.590 7.911 11.667 1.00 71.75 195 LYS A O 1
ATOM 1590 N N . ARG A 1 196 ? -22.535 6.948 12.267 1.00 74.44 196 ARG A N 1
ATOM 1591 C CA . ARG A 1 196 ? -21.954 5.686 12.732 1.00 74.44 196 ARG A CA 1
ATOM 1592 C C . ARG A 1 196 ? -21.861 4.754 11.528 1.00 74.44 196 ARG A C 1
ATOM 1594 O O . ARG A 1 196 ? -22.872 4.264 11.043 1.00 74.44 196 ARG A O 1
ATOM 1601 N N . TYR A 1 197 ? -20.657 4.610 10.990 1.00 79.88 197 TYR A N 1
ATOM 1602 C CA . TYR A 1 197 ? -20.369 3.697 9.889 1.00 79.88 197 TYR A CA 1
ATOM 1603 C C . TYR A 1 197 ? -20.216 2.275 10.437 1.00 79.88 197 TYR A C 1
ATOM 1605 O O . TYR A 1 197 ? -19.571 2.094 11.470 1.00 79.88 197 TYR A O 1
ATOM 1613 N N . GLY A 1 198 ? -20.831 1.294 9.773 1.00 76.12 198 GLY A N 1
ATOM 1614 C CA . GLY A 1 198 ? -20.684 -0.123 10.125 1.00 76.12 198 GLY A CA 1
ATOM 1615 C C . GLY A 1 198 ? -21.205 -0.519 11.512 1.00 76.12 198 GLY A C 1
ATOM 1616 O O . GLY A 1 198 ? -20.821 -1.569 12.007 1.00 76.12 198 GLY A O 1
ATOM 1617 N N . GLN A 1 199 ? -22.050 0.302 12.149 1.00 78.38 199 GLN A N 1
ATOM 1618 C CA . GLN A 1 199 ? -22.713 -0.045 13.410 1.00 78.38 199 GLN A CA 1
ATOM 1619 C C . GLN A 1 199 ? -24.216 -0.170 13.211 1.00 78.38 199 GLN A C 1
ATOM 1621 O O . GLN A 1 199 ? -24.838 0.696 12.591 1.00 78.38 199 GLN A O 1
ATOM 1626 N N . GLY A 1 200 ? -24.794 -1.225 13.781 1.00 72.69 200 GLY A N 1
ATOM 1627 C CA . GLY A 1 200 ? -26.238 -1.391 13.885 1.00 72.69 200 GLY A CA 1
ATOM 1628 C C . GLY A 1 200 ? -26.873 -0.396 14.860 1.00 72.69 200 GLY A C 1
ATOM 1629 O O . GLY A 1 200 ? -26.198 0.305 15.621 1.00 72.69 200 GLY A O 1
ATOM 1630 N N . PHE A 1 201 ? -28.204 -0.340 14.855 1.00 68.81 201 PHE A N 1
ATOM 1631 C CA . PHE A 1 201 ? -28.954 0.468 15.813 1.00 68.81 201 PHE A CA 1
ATOM 1632 C C . PHE A 1 201 ? -28.634 0.031 17.254 1.00 68.81 201 PHE A C 1
ATOM 1634 O O . PHE A 1 201 ? -28.627 -1.157 17.558 1.00 68.81 201 PHE A O 1
ATOM 1641 N N . GLY A 1 202 ? -28.327 0.988 18.135 1.00 71.31 202 GLY A N 1
ATOM 1642 C CA . GLY A 1 202 ? -27.972 0.720 19.537 1.00 71.31 202 GLY A CA 1
ATOM 1643 C C . GLY A 1 202 ? -26.523 0.282 19.792 1.00 71.31 202 GLY A C 1
ATOM 1644 O O . GLY A 1 202 ? -26.091 0.315 20.940 1.00 71.31 202 GLY A O 1
ATOM 1645 N N . GLN A 1 203 ? -25.735 -0.044 18.761 1.00 79.69 203 GLN A N 1
ATOM 1646 C CA . GLN A 1 203 ? -24.321 -0.392 18.933 1.00 79.69 203 GLN A CA 1
ATOM 1647 C C . GLN A 1 203 ? -23.449 0.855 19.147 1.00 79.69 203 GLN A C 1
ATOM 1649 O O . GLN A 1 203 ? -23.705 1.931 18.591 1.00 79.69 203 GLN A O 1
ATOM 1654 N N . THR A 1 204 ? -22.409 0.708 19.969 1.00 84.50 204 THR A N 1
ATOM 1655 C CA . THR A 1 204 ? -21.422 1.751 20.281 1.00 84.50 204 THR A CA 1
ATOM 1656 C C . THR A 1 204 ? -20.023 1.272 19.950 1.00 84.50 204 THR A C 1
ATOM 1658 O O . THR A 1 204 ? -19.716 0.096 20.101 1.00 84.50 204 THR A O 1
ATOM 1661 N N . TYR A 1 205 ? -19.166 2.180 19.481 1.00 88.50 205 TYR A N 1
ATOM 1662 C CA . TYR A 1 205 ? -17.772 1.841 19.200 1.00 88.50 205 TYR A CA 1
ATOM 1663 C C . TYR A 1 205 ? -17.038 1.506 20.494 1.00 88.50 205 TYR A C 1
ATOM 1665 O O . TYR A 1 205 ? -17.213 2.197 21.501 1.00 88.50 205 TYR A O 1
ATOM 1673 N N . THR A 1 206 ? -16.158 0.510 20.436 1.00 93.06 206 THR A N 1
ATOM 1674 C CA . THR A 1 206 ? -15.106 0.369 21.444 1.00 93.06 206 THR A CA 1
ATOM 1675 C C . THR A 1 206 ? -14.191 1.598 21.408 1.00 93.06 206 THR A C 1
ATOM 1677 O O . THR A 1 206 ? -14.185 2.379 20.447 1.00 93.06 206 THR A O 1
ATOM 1680 N N . ARG A 1 207 ? -13.377 1.787 22.454 1.00 92.81 207 ARG A N 1
ATOM 1681 C CA . ARG A 1 207 ? -12.409 2.895 22.500 1.00 92.81 207 ARG A CA 1
ATOM 1682 C C . ARG A 1 207 ? -11.452 2.857 21.302 1.00 92.81 207 ARG A C 1
ATOM 1684 O O . ARG A 1 207 ? -11.218 3.902 20.694 1.00 92.81 207 ARG A O 1
ATOM 1691 N N . LYS A 1 208 ? -10.959 1.666 20.940 1.00 93.25 208 LYS A N 1
ATOM 1692 C CA . LYS A 1 208 ? -10.071 1.456 19.788 1.00 93.25 208 LYS A CA 1
ATOM 1693 C C . LYS A 1 208 ? -10.784 1.757 18.472 1.00 93.25 208 LYS A C 1
ATOM 1695 O O . LYS A 1 208 ? -10.309 2.593 17.712 1.00 93.25 208 LYS A O 1
ATOM 1700 N N . GLN A 1 209 ? -11.979 1.207 18.250 1.00 94.06 209 GLN A N 1
ATOM 1701 C CA . GLN A 1 209 ? -12.768 1.490 17.044 1.00 94.06 209 GLN A CA 1
ATOM 1702 C C . GLN A 1 209 ? -13.061 2.992 16.872 1.00 94.06 209 GLN A C 1
ATOM 1704 O O . GLN A 1 209 ? -12.932 3.540 15.776 1.00 94.06 209 GLN A O 1
ATOM 1709 N N . ALA A 1 210 ? -13.424 3.693 17.953 1.00 91.88 210 ALA A N 1
ATOM 1710 C CA . ALA A 1 210 ? -13.688 5.131 17.914 1.00 91.88 210 ALA A CA 1
ATOM 1711 C C . ALA A 1 210 ? -12.426 5.939 17.567 1.00 91.88 210 ALA A C 1
ATOM 1713 O O . ALA A 1 210 ? -12.496 6.884 16.773 1.00 91.88 210 ALA A O 1
ATOM 1714 N N . PHE A 1 211 ? -11.283 5.552 18.142 1.00 93.50 211 PHE A N 1
ATOM 1715 C CA . PHE A 1 211 ? -9.981 6.148 17.859 1.00 93.50 211 PHE A CA 1
ATOM 1716 C C . PHE A 1 211 ? -9.581 5.939 16.394 1.00 93.50 211 PHE A C 1
ATOM 1718 O O . PHE A 1 211 ? -9.379 6.919 15.675 1.00 93.50 211 PHE A O 1
ATOM 1725 N N . MET A 1 212 ? -9.600 4.696 15.915 1.00 94.19 212 MET A N 1
ATOM 1726 C CA . MET A 1 212 ? -9.272 4.336 14.533 1.00 94.19 212 MET A CA 1
ATOM 1727 C C . MET A 1 212 ? -10.179 5.035 13.520 1.00 94.19 212 MET A C 1
ATOM 1729 O O . MET A 1 212 ? -9.707 5.642 12.557 1.00 94.19 212 MET A O 1
ATOM 1733 N N . ARG A 1 213 ? -11.493 5.068 13.777 1.00 92.38 213 ARG A N 1
ATOM 1734 C CA . ARG A 1 213 ? -12.442 5.846 12.969 1.00 92.38 213 ARG A CA 1
ATOM 1735 C C . ARG A 1 213 ? -12.029 7.314 12.891 1.00 92.38 213 ARG A C 1
ATOM 1737 O O . ARG A 1 213 ? -12.114 7.916 11.824 1.00 92.38 213 ARG A O 1
ATOM 1744 N N . SER A 1 214 ? -11.611 7.919 14.003 1.00 90.62 214 SER A N 1
ATOM 1745 C CA . SER A 1 214 ? -11.196 9.326 14.009 1.00 90.62 214 SER A CA 1
ATOM 1746 C C . SER A 1 214 ? -9.966 9.574 13.127 1.00 90.62 214 SER A C 1
ATOM 1748 O O . SER A 1 214 ? -9.951 10.567 12.394 1.00 90.62 214 SER A O 1
ATOM 1750 N N . LEU A 1 215 ? -8.998 8.648 13.125 1.00 91.94 215 LEU A N 1
ATOM 1751 C CA . LEU A 1 215 ? -7.807 8.704 12.276 1.00 91.94 215 LEU A CA 1
ATOM 1752 C C . LEU A 1 215 ? -8.175 8.592 10.796 1.00 91.94 215 LEU A C 1
ATOM 1754 O O . LEU A 1 215 ? -7.815 9.473 10.014 1.00 91.94 215 LEU A O 1
ATOM 1758 N N . ILE A 1 216 ? -8.996 7.601 10.430 1.00 92.06 216 ILE A N 1
ATOM 1759 C CA . ILE A 1 216 ? -9.446 7.391 9.043 1.00 92.06 216 ILE A CA 1
ATOM 1760 C C . ILE A 1 216 ? -10.170 8.633 8.520 1.00 92.06 216 ILE A C 1
ATOM 1762 O O . ILE A 1 216 ? -9.881 9.115 7.426 1.00 92.06 216 ILE A O 1
ATOM 1766 N N . LEU A 1 217 ? -11.090 9.202 9.304 1.00 90.06 217 LEU A N 1
ATOM 1767 C CA . LEU A 1 217 ? -11.821 10.402 8.891 1.00 90.06 217 LEU A CA 1
ATOM 1768 C C . LEU A 1 217 ? -10.908 11.628 8.808 1.00 90.06 217 LEU A C 1
ATOM 1770 O O . LEU A 1 217 ? -11.105 12.466 7.932 1.00 90.06 217 LEU A O 1
ATOM 1774 N N . LYS A 1 218 ? -9.915 11.760 9.694 1.00 88.19 218 LYS A N 1
ATOM 1775 C CA . LYS A 1 218 ? -8.920 12.839 9.623 1.00 88.19 218 LYS A CA 1
ATOM 1776 C C . LYS A 1 218 ? -8.082 12.712 8.350 1.00 88.19 218 LYS A C 1
ATOM 1778 O O . LYS A 1 218 ? -7.975 13.687 7.609 1.00 88.19 218 LYS A O 1
ATOM 1783 N N . LYS A 1 219 ? -7.560 11.519 8.055 1.00 86.69 219 LYS A N 1
ATOM 1784 C CA . LYS A 1 219 ? -6.765 11.245 6.851 1.00 86.69 219 LYS A CA 1
ATOM 1785 C C . LYS A 1 219 ? -7.591 11.385 5.571 1.00 86.69 219 LYS A C 1
ATOM 1787 O O . LYS A 1 219 ? -7.123 11.987 4.616 1.00 86.69 219 LYS A O 1
ATOM 1792 N N . GLY A 1 220 ? -8.854 10.961 5.576 1.00 84.12 220 GLY A N 1
ATOM 1793 C CA . GLY A 1 220 ? -9.773 11.165 4.454 1.00 84.12 220 GLY A CA 1
ATOM 1794 C C . GLY A 1 220 ? -10.076 12.642 4.160 1.00 84.12 220 GLY A C 1
ATOM 1795 O O . GLY A 1 220 ? -10.388 12.979 3.020 1.00 84.12 220 GLY A O 1
ATOM 1796 N N . LYS A 1 221 ? -9.981 13.540 5.152 1.00 81.00 221 LYS A N 1
ATOM 1797 C CA . LYS A 1 221 ? -10.192 14.994 4.971 1.00 81.00 221 LYS A CA 1
ATOM 1798 C C . LYS A 1 221 ? -8.971 15.714 4.429 1.00 81.00 221 LYS A C 1
ATOM 1800 O O . LYS A 1 221 ? -9.121 16.694 3.703 1.00 81.00 221 LYS A O 1
ATOM 1805 N N . ILE A 1 222 ? -7.787 15.278 4.838 1.00 64.88 222 ILE A N 1
ATOM 1806 C CA . ILE A 1 222 ? -6.538 15.912 4.444 1.00 64.88 222 ILE A CA 1
ATOM 1807 C C . ILE A 1 222 ? -6.207 15.397 3.039 1.00 64.88 222 ILE A C 1
ATOM 1809 O O . ILE A 1 222 ? -5.964 14.201 2.879 1.00 64.88 222 ILE A O 1
ATOM 1813 N N . PRO A 1 223 ? -6.187 16.245 1.993 1.00 54.22 223 PRO A N 1
ATOM 1814 C CA . PRO A 1 223 ? -5.569 15.819 0.748 1.00 54.22 223 PRO A CA 1
ATOM 1815 C C . PRO A 1 223 ? -4.118 15.448 1.080 1.00 54.22 223 PRO A C 1
ATOM 1817 O O . PRO A 1 223 ? -3.456 16.227 1.767 1.00 54.22 223 PRO A O 1
ATOM 1820 N N . MET A 1 224 ? -3.621 14.290 0.619 1.00 50.06 224 MET A N 1
ATOM 1821 C CA . MET A 1 224 ? -2.196 13.901 0.687 1.00 50.06 224 MET A CA 1
ATOM 1822 C C . MET A 1 224 ? -1.336 14.852 -0.174 1.00 50.06 224 MET A C 1
ATOM 1824 O O . MET A 1 224 ? -0.691 14.465 -1.136 1.00 50.06 224 MET A O 1
ATOM 1828 N N . LYS A 1 225 ? -1.409 16.151 0.109 1.00 39.81 225 LYS A N 1
ATOM 1829 C CA . LYS A 1 225 ? -0.736 17.266 -0.554 1.00 39.81 225 LYS A CA 1
ATOM 1830 C C . LYS A 1 225 ? 0.451 17.759 0.278 1.00 39.81 225 LYS A C 1
ATOM 1832 O O . LYS A 1 225 ? 1.240 18.544 -0.218 1.00 39.81 225 LYS A O 1
ATOM 1837 N N . TYR A 1 226 ? 0.549 17.308 1.531 1.00 38.75 226 TYR A N 1
ATOM 1838 C CA . TYR A 1 226 ? 1.492 17.811 2.533 1.00 38.75 226 TYR A CA 1
ATOM 1839 C C . TYR A 1 226 ? 2.563 16.801 2.946 1.00 38.75 226 TYR A C 1
ATOM 1841 O O . TYR A 1 226 ? 3.231 17.023 3.947 1.00 38.75 226 TYR A O 1
ATOM 1849 N N . ILE A 1 227 ? 2.720 15.699 2.207 1.00 44.50 227 ILE A N 1
ATOM 1850 C CA . ILE A 1 227 ? 3.781 14.728 2.503 1.00 44.50 227 ILE A CA 1
ATOM 1851 C C . ILE A 1 227 ? 4.874 14.744 1.420 1.00 44.50 227 ILE A C 1
ATOM 1853 O O . ILE A 1 227 ? 6.027 14.521 1.764 1.00 44.50 227 ILE A O 1
ATOM 1857 N N . TYR A 1 228 ? 4.584 15.114 0.156 1.00 41.22 228 TYR A N 1
ATOM 1858 C CA . TYR A 1 228 ? 5.596 15.059 -0.916 1.00 41.22 228 TYR A CA 1
ATOM 1859 C C . TYR A 1 228 ? 5.477 16.180 -1.982 1.00 41.22 228 TYR A C 1
ATOM 1861 O O . TYR A 1 228 ? 4.354 16.524 -2.372 1.00 41.22 228 TYR A O 1
ATOM 1869 N N . PRO A 1 229 ? 6.610 16.752 -2.456 1.00 30.66 229 PRO A N 1
ATOM 1870 C CA . PRO A 1 229 ? 6.687 17.768 -3.522 1.00 30.66 229 PRO A CA 1
ATOM 1871 C C . PRO A 1 229 ? 6.323 17.213 -4.925 1.00 30.66 229 PRO A C 1
ATOM 1873 O O . PRO A 1 229 ? 6.103 16.009 -5.071 1.00 30.66 229 PRO A O 1
ATOM 1876 N N . PRO A 1 230 ? 6.196 18.071 -5.966 1.00 38.31 230 PRO A N 1
ATOM 1877 C CA . PRO A 1 230 ? 5.763 17.657 -7.307 1.00 38.31 230 PRO A CA 1
ATOM 1878 C C . PRO A 1 230 ? 6.652 16.592 -7.979 1.00 38.31 230 PRO A C 1
ATOM 1880 O O . PRO A 1 230 ? 7.812 16.389 -7.636 1.00 38.31 230 PRO A O 1
ATOM 1883 N N . PHE A 1 231 ? 6.043 15.900 -8.945 1.00 41.25 231 PHE A N 1
ATOM 1884 C CA . PHE A 1 231 ? 6.556 14.736 -9.671 1.00 41.25 231 PHE A CA 1
ATOM 1885 C C . PHE A 1 231 ? 7.807 15.046 -10.498 1.00 41.25 231 PHE A C 1
ATOM 1887 O O . PHE A 1 231 ? 7.761 15.914 -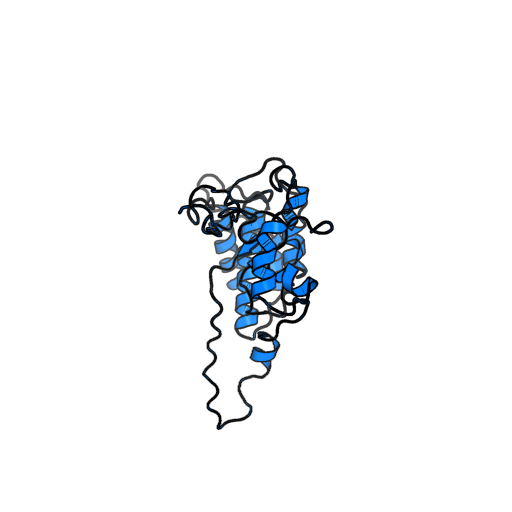11.368 1.00 41.25 231 PHE A O 1
ATOM 1894 N N . LEU A 1 232 ? 8.864 14.254 -10.313 1.00 38.66 232 LEU A N 1
ATOM 1895 C CA . LEU A 1 232 ? 9.972 14.106 -11.259 1.00 38.66 232 LEU A CA 1
ATOM 1896 C C . LEU A 1 232 ? 10.049 12.638 -11.698 1.00 38.66 232 LEU A C 1
ATOM 1898 O O . LEU A 1 232 ? 9.998 11.727 -10.872 1.00 38.66 232 LEU A O 1
ATOM 1902 N N . ILE A 1 233 ? 10.108 12.393 -13.003 1.00 38.75 233 ILE A N 1
ATOM 1903 C CA . ILE A 1 233 ? 10.458 11.071 -13.527 1.00 38.75 233 ILE A CA 1
ATOM 1904 C C . ILE A 1 233 ? 11.979 11.058 -13.594 1.00 38.75 233 ILE A C 1
ATOM 1906 O O . ILE A 1 233 ? 12.552 11.829 -14.360 1.00 38.75 233 ILE A O 1
ATOM 1910 N N . GLU A 1 234 ? 12.619 10.215 -12.792 1.00 42.97 234 GLU A N 1
ATOM 1911 C CA . GLU A 1 234 ? 14.030 9.910 -12.986 1.00 42.97 234 GLU A CA 1
ATOM 1912 C C . GLU A 1 234 ? 14.119 8.682 -13.884 1.00 42.97 234 GLU A C 1
ATOM 1914 O O . GLU A 1 234 ? 13.635 7.595 -13.566 1.00 42.97 234 GLU A O 1
ATOM 1919 N N . ILE A 1 235 ? 14.732 8.870 -15.046 1.00 40.22 235 ILE A N 1
ATOM 1920 C CA . ILE A 1 235 ? 15.354 7.752 -15.737 1.00 40.22 235 ILE A CA 1
ATOM 1921 C C . ILE A 1 235 ? 16.607 7.465 -14.914 1.00 40.22 235 ILE A C 1
ATOM 1923 O O . ILE A 1 235 ? 17.416 8.373 -14.725 1.00 40.22 235 ILE A O 1
ATOM 1927 N N . LEU A 1 236 ? 16.759 6.239 -14.410 1.00 39.88 236 LEU A N 1
ATOM 1928 C CA . LEU A 1 236 ? 18.015 5.773 -13.821 1.00 39.88 236 LEU A CA 1
ATOM 1929 C C . LEU A 1 236 ? 19.070 5.728 -14.938 1.00 39.88 236 LEU A C 1
ATOM 1931 O O . LEU A 1 236 ? 19.348 4.681 -15.516 1.00 39.88 236 LEU A O 1
ATOM 1935 N N . VAL A 1 237 ? 19.598 6.887 -15.325 1.00 34.59 237 VAL A N 1
ATOM 1936 C CA . VAL A 1 237 ? 20.718 6.984 -16.252 1.00 34.59 237 VAL A CA 1
ATOM 1937 C C . VAL A 1 237 ? 21.960 6.736 -15.417 1.00 34.59 237 VAL A C 1
ATOM 1939 O O . VAL A 1 237 ? 22.388 7.598 -14.653 1.00 34.59 237 VAL A O 1
ATOM 1942 N N . ASN A 1 238 ? 22.546 5.549 -15.567 1.00 36.41 238 ASN A N 1
ATOM 1943 C CA . ASN A 1 238 ? 23.926 5.333 -15.163 1.00 36.41 238 ASN A CA 1
ATOM 1944 C C . ASN A 1 238 ? 24.794 6.309 -15.965 1.00 36.41 238 ASN A C 1
ATOM 1946 O O . ASN A 1 238 ? 25.120 6.056 -17.124 1.00 36.41 238 ASN A O 1
ATOM 1950 N N . HIS A 1 239 ? 25.194 7.424 -15.354 1.00 35.38 239 HIS A N 1
ATOM 1951 C CA . HIS A 1 239 ? 26.375 8.153 -15.798 1.00 35.38 239 HIS A CA 1
ATOM 1952 C C . HIS A 1 239 ? 27.612 7.346 -15.399 1.00 35.38 239 HIS A C 1
ATOM 1954 O O . HIS A 1 239 ? 28.397 7.735 -14.539 1.00 35.38 239 HIS A O 1
ATOM 1960 N N . SER A 1 240 ? 27.798 6.203 -16.056 1.00 33.44 240 SER A N 1
ATOM 1961 C CA . SER A 1 240 ? 29.127 5.647 -16.243 1.00 33.44 240 SER A CA 1
ATOM 1962 C C . SER A 1 240 ? 29.834 6.600 -17.197 1.00 33.44 240 SER A C 1
ATOM 1964 O O . SER A 1 240 ? 29.666 6.529 -18.413 1.00 33.44 240 SER A O 1
ATOM 1966 N N . ILE A 1 241 ? 30.567 7.559 -16.634 1.00 36.12 241 ILE A N 1
ATOM 1967 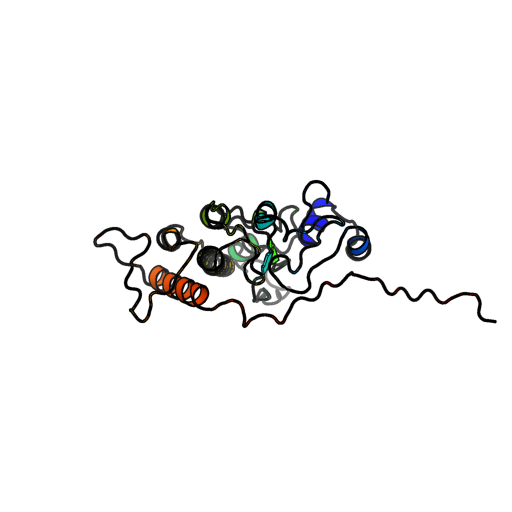C CA . ILE A 1 241 ? 31.595 8.292 -17.366 1.00 36.12 241 ILE A CA 1
ATOM 1968 C C . ILE A 1 241 ? 32.603 7.231 -17.808 1.00 36.12 241 ILE A C 1
ATOM 1970 O O . ILE A 1 241 ? 33.468 6.817 -17.041 1.00 36.12 241 ILE A O 1
ATOM 1974 N N . VAL A 1 242 ? 32.434 6.727 -19.027 1.00 33.50 242 VAL A N 1
ATOM 1975 C CA . VAL A 1 242 ? 33.496 6.029 -19.742 1.00 33.50 242 VAL A CA 1
ATOM 1976 C C . VAL A 1 242 ? 34.516 7.116 -20.084 1.00 33.50 242 VAL A C 1
ATOM 1978 O O . VAL A 1 242 ? 34.148 8.060 -20.786 1.00 33.50 242 VAL A O 1
ATOM 1981 N N . PRO A 1 243 ? 35.760 7.068 -19.577 1.00 35.16 243 PRO A N 1
ATOM 1982 C CA . P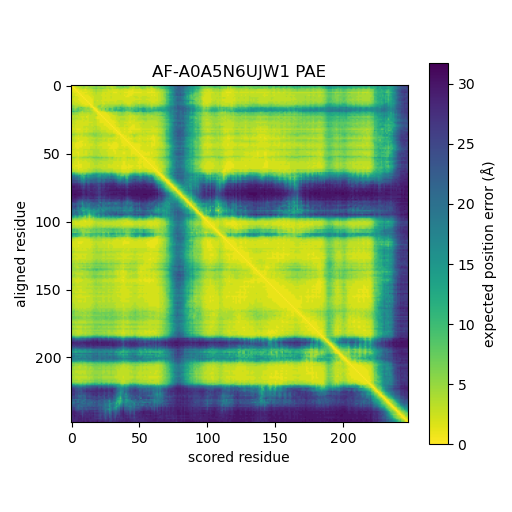RO A 1 243 ? 36.787 7.959 -20.079 1.00 35.16 243 PRO A CA 1
ATOM 1983 C C . PRO A 1 243 ? 37.041 7.587 -21.540 1.00 35.16 243 PRO A C 1
ATOM 1985 O O . PRO A 1 243 ? 37.361 6.442 -21.857 1.00 35.16 243 PRO A O 1
ATOM 1988 N N . ASP A 1 244 ? 36.833 8.558 -22.419 1.00 37.38 244 ASP A N 1
ATOM 1989 C CA . ASP A 1 244 ? 37.105 8.464 -23.847 1.00 37.38 244 ASP A CA 1
ATOM 1990 C C . ASP A 1 244 ? 38.598 8.130 -24.055 1.00 37.38 244 ASP A C 1
ATOM 1992 O O . ASP A 1 244 ? 39.455 8.912 -23.632 1.00 37.38 244 ASP A O 1
ATOM 1996 N N . PRO A 1 245 ? 38.966 6.978 -24.650 1.00 42.06 245 PRO A N 1
ATOM 1997 C CA . PRO A 1 245 ? 40.367 6.599 -24.821 1.00 42.06 245 PRO A CA 1
ATOM 1998 C C . PRO A 1 245 ? 41.053 7.326 -25.992 1.00 42.06 245 PRO A C 1
ATOM 2000 O O . PRO A 1 245 ? 42.158 6.948 -26.383 1.00 42.06 245 PRO A O 1
ATOM 2003 N N . PHE A 1 246 ? 40.444 8.377 -26.549 1.00 43.72 246 PHE A N 1
ATOM 2004 C CA . PHE A 1 246 ? 41.004 9.147 -27.659 1.00 43.72 246 PHE A CA 1
ATOM 2005 C C . PHE A 1 246 ? 41.077 10.650 -27.382 1.00 43.72 246 PHE A C 1
ATOM 2007 O O . PHE A 1 246 ? 40.548 11.457 -28.137 1.00 43.72 246 PHE A O 1
ATOM 2014 N N . LEU A 1 247 ? 41.839 11.036 -26.361 1.00 38.75 247 LEU A N 1
ATOM 2015 C CA . LEU A 1 247 ? 42.494 12.346 -26.317 1.00 38.75 247 LEU A CA 1
ATOM 2016 C C . LEU A 1 247 ? 43.974 12.124 -25.981 1.00 38.75 247 LEU A C 1
ATOM 2018 O O . LEU A 1 247 ? 44.341 11.866 -24.837 1.00 38.75 247 LEU A O 1
ATOM 2022 N N . LYS A 1 248 ? 44.791 12.135 -27.040 1.00 38.66 248 LYS A N 1
ATOM 2023 C CA . LYS A 1 248 ? 46.242 12.341 -26.975 1.00 38.66 248 LYS A CA 1
ATOM 2024 C C . LYS A 1 248 ? 46.542 13.815 -26.749 1.00 38.66 248 LYS A C 1
ATOM 2026 O O . LYS A 1 248 ? 45.785 14.639 -27.309 1.00 38.66 248 LYS A O 1
#

Solvent-accessible surface area (backbone atoms only — not comparable to full-atom values): 14904 Å² total; per-residue (Å²): 93,91,93,50,46,53,41,38,63,67,54,51,43,45,71,62,64,58,95,46,69,65,68,49,58,70,48,46,52,82,56,28,38,39,36,73,48,52,34,41,30,76,24,40,29,24,75,96,62,62,67,73,80,45,61,80,45,45,44,48,26,45,47,70,54,96,59,81,73,72,73,89,66,74,77,76,62,95,84,73,86,85,81,76,58,68,63,45,58,67,26,46,36,86,72,85,49,74,58,52,63,48,37,58,78,66,56,44,44,67,86,61,52,67,36,37,53,72,34,40,64,20,74,70,55,32,62,46,74,69,49,86,75,56,41,91,62,70,34,71,67,53,31,26,48,32,51,21,32,54,20,45,45,48,51,54,52,49,52,40,53,52,33,34,69,74,62,42,80,65,59,66,79,61,47,57,34,58,66,51,51,53,38,74,49,72,79,63,87,93,51,83,82,76,75,72,46,57,53,62,91,92,61,76,74,52,75,65,37,48,50,53,48,52,52,27,55,52,48,27,65,47,72,75,66,84,82,64,76,86,79,49,79,49,71,67,71,79,81,72,79,70,80,75,92,82,76,131

pLDDT: mean 77.08, std 20.63, range [30.66, 96.56]

Radius of gyration: 21.16 Å; Cα contacts (8 Å, |Δi|>4): 329; chains: 1; bounding box: 75×41×56 Å

Organism: Aspergillus tamarii (NCBI:txid41984)

Mean predicted aligned error: 11.11 Å

Nearest PDB structures (foldseek):
  4bji-assembly1_A  TM=8.836E-01  e=3.866E-09  Schizosaccharomyces pombe 927
  6yj6-assembly1_B  TM=7.349E-01  e=4.944E-07  Saccharomyces cerevisiae

Secondary structure (DSSP, 8-state):
--S-SEE-HHHHHHHHT-S-HHHHHHHHHHHEEEESSSTTBT-EEETT--TTS-GGGGGG-EEE-SS----------TT--S-S-HHHHHHEE-S--TTTT-B-SS-EE-S-SEEEGGGB--HHHHHHHT-S---SS-BTTTBTS-HHHHHHHHHHHHHHHHHHHTT----THHHHHHHTS-SS-PPPSSS-----TT--TT----HHHHHHHHHHHHHHHS-TTSS-PPP-EE-------PPPS---

InterPro domains:
  IPR019136 Transcription factor IIIC subunit 5, HTH domain [PF09734] (2-65)
  IPR040454 Transcription factor IIIC subunit Tfc1/Sfc1 [PTHR13230] (4-171)